Protein AF-A0A210Q1N0-F1 (afdb_monomer)

Foldseek 3Di:
DDDDDDDDDDDDPPPDPPDDPPPPPPDQAAFDLVVLVVVCVVVVNPDPVSSVVSCVVDGHGDDDPVPVCPVPVPPPDPPPDDDDDPPDPDDPVVCVVVVVVVVVVVVVVVVVVVVVVVVVVVVVPPPPDDDQDPVNVVVPDDDPDPPDDPDDDPCCVPPDDPPDDPDPDPVSVVVVVVVLVVCLVQADDPSRPHDGDDDDD

Structure (mmCIF, N/CA/C/O backbone):
data_AF-A0A210Q1N0-F1
#
_entry.id   AF-A0A210Q1N0-F1
#
loop_
_atom_site.group_PDB
_atom_site.id
_atom_site.type_symbol
_atom_site.label_atom_id
_atom_site.label_alt_id
_atom_site.label_comp_id
_atom_site.label_asym_id
_atom_site.label_entity_id
_atom_site.label_seq_id
_atom_site.pdbx_PDB_ins_code
_atom_site.Cartn_x
_atom_site.Cartn_y
_atom_site.Cartn_z
_atom_site.occupancy
_atom_site.B_iso_or_equiv
_atom_site.auth_seq_id
_atom_site.auth_comp_id
_atom_site.auth_asym_id
_atom_site.auth_atom_id
_atom_site.pdbx_PDB_model_num
ATOM 1 N N . MET A 1 1 ? 5.759 -43.696 -87.837 1.00 42.72 1 MET A N 1
ATOM 2 C CA . MET A 1 1 ? 6.324 -43.861 -86.481 1.00 42.72 1 MET A CA 1
ATOM 3 C C . MET A 1 1 ? 6.977 -42.551 -86.078 1.00 42.72 1 MET A C 1
ATOM 5 O O . MET A 1 1 ? 7.931 -42.201 -86.750 1.00 42.72 1 MET A O 1
ATOM 9 N N . THR A 1 2 ? 6.423 -41.870 -85.064 1.00 44.06 2 THR A N 1
ATOM 10 C CA . THR A 1 2 ? 7.019 -40.851 -84.153 1.00 44.06 2 THR A CA 1
ATOM 11 C C . THR A 1 2 ? 5.855 -40.126 -83.446 1.00 44.06 2 THR A C 1
ATOM 13 O O . THR A 1 2 ? 5.251 -39.206 -83.978 1.00 44.06 2 THR A O 1
ATOM 16 N N . THR A 1 3 ? 5.230 -40.780 -82.462 1.00 45.12 3 THR A N 1
ATOM 17 C CA . THR A 1 3 ? 5.387 -40.542 -81.005 1.00 45.12 3 THR A CA 1
ATOM 18 C C . THR A 1 3 ? 4.809 -39.211 -80.514 1.00 45.12 3 THR A C 1
ATOM 20 O O . THR A 1 3 ? 5.430 -38.157 -80.607 1.00 45.12 3 THR A O 1
ATOM 23 N N . ALA A 1 4 ? 3.606 -39.326 -79.948 1.00 47.72 4 ALA A N 1
ATOM 24 C CA . ALA A 1 4 ? 2.884 -38.337 -79.162 1.00 47.72 4 ALA A CA 1
ATOM 25 C C . ALA A 1 4 ? 3.513 -38.124 -77.775 1.00 47.72 4 ALA A C 1
ATOM 27 O O . ALA A 1 4 ? 4.018 -39.085 -77.205 1.00 47.72 4 ALA A O 1
ATOM 28 N N . LEU A 1 5 ? 3.383 -36.915 -77.212 1.00 47.72 5 LEU A N 1
ATOM 29 C CA . LEU A 1 5 ? 3.144 -36.664 -75.778 1.00 47.72 5 LEU A CA 1
ATOM 30 C C . LEU A 1 5 ? 2.926 -35.158 -75.541 1.00 47.72 5 LEU A C 1
ATOM 32 O O . LEU A 1 5 ? 3.863 -34.367 -75.516 1.00 47.72 5 LEU A O 1
ATOM 36 N N . HIS A 1 6 ? 1.660 -34.772 -75.371 1.00 46.41 6 HIS A N 1
ATOM 37 C CA . HIS A 1 6 ? 1.269 -33.474 -74.823 1.00 46.41 6 HIS A CA 1
ATOM 38 C C . HIS A 1 6 ? 1.457 -33.523 -73.297 1.00 46.41 6 HIS A C 1
ATOM 40 O O . HIS A 1 6 ? 0.800 -34.308 -72.612 1.00 46.41 6 HIS A O 1
ATOM 46 N N . GLY A 1 7 ? 2.390 -32.720 -72.781 1.00 44.69 7 GLY A N 1
ATOM 47 C CA . GLY A 1 7 ? 2.683 -32.585 -71.352 1.00 44.69 7 GLY A CA 1
ATOM 48 C C . GLY A 1 7 ? 1.586 -31.825 -70.599 1.00 44.69 7 GLY A C 1
ATOM 49 O O . GLY A 1 7 ? 1.003 -30.873 -71.110 1.00 44.69 7 GLY A O 1
ATOM 50 N N . TRP A 1 8 ? 1.294 -32.295 -69.389 1.00 46.72 8 TRP A N 1
ATOM 51 C CA . TRP A 1 8 ? 0.199 -31.882 -68.507 1.00 46.72 8 TRP A CA 1
ATOM 52 C C . TRP A 1 8 ? 0.257 -30.409 -68.046 1.00 46.72 8 TRP A C 1
ATOM 54 O O . TRP A 1 8 ? 1.346 -29.839 -67.953 1.00 46.72 8 TRP A O 1
ATOM 64 N N . PRO A 1 9 ? -0.885 -29.790 -67.675 1.00 53.25 9 PRO A N 1
ATOM 65 C CA . PRO A 1 9 ? -0.907 -28.442 -67.109 1.00 53.25 9 PRO A CA 1
ATOM 66 C C . PRO A 1 9 ? -0.312 -28.412 -65.685 1.00 53.25 9 PRO A C 1
ATOM 68 O O . PRO A 1 9 ? -0.404 -29.404 -64.956 1.00 53.25 9 PRO A O 1
ATOM 71 N N . PRO A 1 10 ? 0.269 -27.279 -65.241 1.00 50.25 10 PRO A N 1
ATOM 72 C CA . PRO A 1 10 ? 0.918 -27.188 -63.939 1.00 50.25 10 PRO A CA 1
ATOM 73 C C . PRO A 1 10 ? -0.111 -27.266 -62.804 1.00 50.25 10 PRO A C 1
ATOM 75 O O . PRO A 1 10 ? -0.900 -26.346 -62.576 1.00 50.25 10 PRO A O 1
ATOM 78 N N . MET A 1 11 ? -0.068 -28.370 -62.059 1.00 42.62 11 MET A N 1
ATOM 79 C CA . MET A 1 11 ? -0.772 -28.532 -60.791 1.00 42.62 11 MET A CA 1
ATOM 80 C C . MET A 1 11 ? -0.207 -27.539 -59.770 1.00 42.62 11 MET A C 1
ATOM 82 O O . MET A 1 11 ? 0.878 -27.726 -59.225 1.00 42.62 11 MET A O 1
ATOM 86 N N . ARG A 1 12 ? -0.951 -26.465 -59.498 1.00 50.84 12 ARG A N 1
ATOM 87 C CA . ARG A 1 12 ? -0.739 -25.648 -58.298 1.00 50.84 12 ARG A CA 1
ATOM 88 C C . ARG A 1 12 ? -1.120 -26.508 -57.085 1.00 50.84 12 ARG A C 1
ATOM 90 O O . ARG A 1 12 ? -2.252 -26.994 -57.061 1.00 50.84 12 ARG A O 1
ATOM 97 N N . PRO A 1 13 ? -0.266 -26.686 -56.064 1.00 48.38 13 PRO A N 1
ATOM 98 C CA . PRO A 1 13 ? -0.697 -27.333 -54.836 1.00 48.38 13 PRO A CA 1
ATOM 99 C C . PRO A 1 13 ? -1.584 -26.350 -54.067 1.00 48.38 13 PRO A C 1
ATOM 101 O O . PRO A 1 13 ? -1.110 -25.482 -53.336 1.00 48.38 13 PRO A O 1
ATOM 104 N N . ASN A 1 14 ? -2.896 -26.468 -54.267 1.00 46.72 14 ASN A N 1
ATOM 105 C CA . ASN A 1 14 ? -3.886 -25.880 -53.380 1.00 46.72 14 ASN A CA 1
ATOM 106 C C . ASN A 1 14 ? -3.798 -26.650 -52.056 1.00 46.72 14 ASN A C 1
ATOM 108 O O . ASN A 1 14 ? -4.356 -27.739 -51.928 1.00 46.72 14 ASN A O 1
ATOM 112 N N . MET A 1 15 ? -3.021 -26.138 -51.098 1.00 47.25 15 MET A N 1
ATOM 113 C CA . MET A 1 15 ? -2.967 -26.692 -49.747 1.00 47.25 15 MET A CA 1
ATOM 114 C C . MET A 1 15 ? -4.292 -26.395 -49.043 1.00 47.25 15 MET A C 1
ATOM 116 O O . MET A 1 15 ? -4.415 -25.451 -48.265 1.00 47.25 15 MET A O 1
ATOM 120 N N . ALA A 1 16 ? -5.307 -27.198 -49.351 1.00 45.03 16 ALA A N 1
ATOM 121 C CA . ALA A 1 16 ? -6.523 -27.266 -48.571 1.00 45.03 16 ALA A CA 1
ATOM 122 C C . ALA A 1 16 ? -6.152 -27.823 -47.191 1.00 45.03 16 ALA A C 1
ATOM 124 O O . ALA A 1 16 ? -5.777 -28.987 -47.046 1.00 45.03 16 ALA A O 1
ATOM 125 N N . THR A 1 17 ? -6.213 -26.962 -46.179 1.00 48.78 17 THR A N 1
ATOM 126 C CA . THR A 1 17 ? -6.081 -27.328 -44.771 1.00 48.78 17 THR A CA 1
ATOM 127 C C . THR A 1 17 ? -7.133 -28.386 -44.437 1.00 48.78 17 THR A C 1
ATOM 129 O O . THR A 1 17 ? -8.300 -28.068 -44.221 1.00 48.78 17 THR A O 1
ATOM 132 N N . THR A 1 18 ? -6.731 -29.656 -44.405 1.00 47.59 18 THR A N 1
ATOM 133 C CA . THR A 1 18 ? -7.586 -30.748 -43.939 1.00 47.59 18 THR A CA 1
ATOM 134 C C . THR A 1 18 ? -7.665 -30.676 -42.413 1.00 47.59 18 THR A C 1
ATOM 136 O O . THR A 1 18 ? -6.789 -31.132 -41.681 1.00 47.59 18 THR A O 1
ATOM 139 N N . THR A 1 19 ? -8.687 -30.000 -41.895 1.00 52.19 19 THR A N 1
ATOM 140 C CA . THR A 1 19 ? -9.058 -30.103 -40.482 1.00 52.19 19 THR A CA 1
ATOM 141 C C . THR A 1 19 ? -10.143 -31.164 -40.361 1.00 52.19 19 THR A C 1
ATOM 143 O O . THR A 1 19 ? -11.322 -30.882 -40.565 1.00 52.19 19 THR A O 1
ATOM 146 N N . LEU A 1 20 ? -9.750 -32.400 -40.050 1.00 52.62 20 LEU A N 1
ATOM 147 C CA . LEU A 1 20 ? -10.690 -33.453 -39.661 1.00 52.62 20 LEU A CA 1
ATOM 148 C C . LEU A 1 20 ? -11.485 -32.996 -38.420 1.00 52.62 20 LEU A C 1
ATOM 150 O O . LEU A 1 20 ? -10.865 -32.569 -37.438 1.00 52.62 20 LEU A O 1
ATOM 154 N N . PRO A 1 21 ? -12.828 -33.096 -38.407 1.00 47.59 21 PRO A N 1
ATOM 155 C CA . PRO A 1 21 ? -13.638 -32.697 -37.266 1.00 47.59 21 PRO A CA 1
ATOM 156 C C . PRO A 1 21 ? -13.615 -33.807 -36.210 1.00 47.59 21 PRO A C 1
ATOM 158 O O . PRO A 1 21 ? -14.579 -34.548 -36.029 1.00 47.59 21 PRO A O 1
ATOM 161 N N . PHE A 1 22 ? -12.512 -33.941 -35.473 1.00 50.00 22 PHE A N 1
ATOM 162 C CA . PHE A 1 22 ? -12.568 -34.660 -34.205 1.00 50.00 22 PHE A CA 1
ATOM 163 C C . PHE A 1 22 ? -13.358 -33.798 -33.218 1.00 50.00 22 PHE A C 1
ATOM 165 O O . PHE A 1 22 ? -12.811 -32.882 -32.603 1.00 50.00 22 PHE A O 1
ATOM 172 N N . SER A 1 23 ? -14.652 -34.098 -33.064 1.00 55.28 23 SER A N 1
ATOM 173 C CA . SER A 1 23 ? -15.444 -33.626 -31.928 1.00 55.28 23 SER A CA 1
ATOM 174 C C . SER A 1 23 ? -14.808 -34.188 -30.658 1.00 55.28 23 SER A C 1
ATOM 176 O O . SER A 1 23 ? -15.006 -35.342 -30.267 1.00 55.28 23 SER A O 1
ATOM 178 N N . ARG A 1 24 ? -13.922 -33.389 -30.060 1.00 58.78 24 ARG A N 1
ATOM 179 C CA . ARG A 1 24 ? -13.270 -33.705 -28.799 1.00 58.78 24 ARG A CA 1
ATOM 180 C C . ARG A 1 24 ? -14.365 -33.680 -27.743 1.00 58.78 24 ARG A C 1
ATOM 182 O O . ARG A 1 24 ? -14.786 -32.604 -27.341 1.00 58.78 24 ARG A O 1
ATOM 189 N N . LYS A 1 25 ? -14.818 -34.858 -27.300 1.00 59.44 25 LYS A N 1
ATOM 190 C CA . LYS A 1 25 ? -15.673 -34.980 -26.111 1.00 59.44 25 LYS A CA 1
ATOM 191 C C . LYS A 1 25 ? -14.999 -34.191 -24.991 1.00 59.44 25 LYS A C 1
ATOM 193 O O . LYS A 1 25 ? -13.906 -34.563 -24.555 1.00 59.44 25 LYS A O 1
ATOM 198 N N . GLU A 1 26 ? -15.601 -33.074 -24.595 1.00 60.91 26 GLU A N 1
ATOM 199 C CA . GLU A 1 26 ? -15.079 -32.247 -23.517 1.00 60.91 26 GLU A CA 1
ATOM 200 C C . GLU A 1 26 ? -15.016 -33.111 -22.261 1.00 60.91 26 GLU A C 1
ATOM 202 O O . GLU A 1 26 ? -16.028 -33.591 -21.744 1.00 60.91 26 GLU A O 1
ATOM 207 N N . LYS A 1 27 ? -13.792 -33.385 -21.803 1.00 65.38 27 LYS A N 1
ATOM 208 C CA . LYS A 1 27 ? -13.588 -34.068 -20.534 1.00 65.38 27 LYS A CA 1
ATOM 209 C C . LYS A 1 27 ? -14.067 -33.109 -19.455 1.00 65.38 27 LYS A C 1
ATOM 211 O O . LYS A 1 27 ? -13.429 -32.088 -19.212 1.00 65.38 27 LYS A O 1
ATOM 216 N N . LYS A 1 28 ? -15.200 -33.437 -18.836 1.00 69.69 28 LYS A N 1
ATOM 217 C CA . LYS A 1 28 ? -15.713 -32.749 -17.651 1.00 69.69 28 LYS A CA 1
ATOM 218 C C . LYS A 1 28 ? -14.591 -32.687 -16.614 1.00 69.69 28 LYS A C 1
ATOM 220 O O . LYS A 1 28 ? -14.152 -33.725 -16.131 1.00 69.69 28 LYS A O 1
ATOM 225 N N . THR A 1 29 ? -14.107 -31.485 -16.328 1.00 80.75 29 THR A N 1
ATOM 226 C CA . THR A 1 29 ? -12.996 -31.273 -15.400 1.00 80.75 29 THR A CA 1
ATOM 227 C C . THR A 1 29 ? -13.411 -31.607 -13.973 1.00 80.75 29 THR A C 1
ATOM 229 O O . THR A 1 29 ? -14.590 -31.484 -13.621 1.00 80.75 29 THR A O 1
ATOM 232 N N . ASP A 1 30 ? -12.454 -32.049 -13.156 1.00 86.88 30 ASP A N 1
ATOM 233 C CA . ASP A 1 30 ? -12.708 -32.388 -11.756 1.00 86.88 30 ASP A CA 1
ATOM 234 C C . ASP A 1 30 ? -13.257 -31.183 -10.983 1.00 86.88 30 ASP A C 1
ATOM 236 O O . ASP A 1 30 ? -12.912 -30.029 -11.261 1.00 86.88 30 ASP A O 1
ATOM 240 N N . ARG A 1 31 ? -14.115 -31.447 -9.991 1.00 89.31 31 ARG A N 1
ATOM 241 C CA . ARG A 1 31 ? -14.666 -30.391 -9.130 1.00 89.31 31 ARG A CA 1
ATOM 242 C C . ARG A 1 31 ? -13.573 -29.770 -8.266 1.00 89.31 31 ARG A C 1
ATOM 244 O O . ARG A 1 31 ? -12.690 -30.461 -7.755 1.00 89.31 31 ARG A O 1
ATOM 251 N N . ASP A 1 32 ? -13.660 -28.463 -8.063 1.00 92.19 32 ASP A N 1
ATOM 252 C CA . ASP A 1 32 ? -12.745 -27.723 -7.207 1.00 92.19 32 ASP A CA 1
ATOM 253 C C . ASP A 1 32 ? -13.280 -27.638 -5.774 1.00 92.19 32 ASP A C 1
ATOM 255 O O . ASP A 1 32 ? -13.990 -26.709 -5.383 1.00 92.19 32 ASP A O 1
ATOM 259 N N . PHE A 1 33 ? -12.919 -28.635 -4.966 1.00 91.94 33 PHE A N 1
ATOM 260 C CA . PHE A 1 33 ? -13.330 -28.686 -3.566 1.00 91.94 33 PHE A CA 1
ATOM 261 C C . PHE A 1 33 ? -12.736 -27.562 -2.711 1.00 91.94 33 PHE A C 1
ATOM 263 O O . PHE A 1 33 ? -13.340 -27.211 -1.702 1.00 91.94 33 PHE A O 1
ATOM 270 N N . MET A 1 34 ? -11.595 -26.970 -3.081 1.00 92.38 34 MET A N 1
ATOM 271 C CA . MET A 1 34 ? -11.006 -25.881 -2.294 1.00 92.38 34 MET A CA 1
ATOM 272 C C . MET A 1 34 ? -11.838 -24.611 -2.430 1.00 92.38 34 MET A C 1
ATOM 274 O O . MET A 1 34 ? -12.172 -23.978 -1.428 1.00 92.38 34 MET A O 1
ATOM 278 N N . VAL A 1 35 ? -12.220 -24.273 -3.664 1.00 94.38 35 VAL A N 1
ATOM 279 C CA . VAL A 1 35 ? -13.083 -23.118 -3.935 1.00 94.38 35 VAL A CA 1
ATOM 280 C C . VAL A 1 35 ? -14.480 -23.339 -3.360 1.00 94.38 35 VAL A C 1
ATOM 282 O O . VAL A 1 35 ? -15.009 -22.440 -2.709 1.00 94.38 35 VAL A O 1
ATOM 285 N N . LEU A 1 36 ? -15.045 -24.541 -3.517 1.00 94.00 36 LEU A N 1
ATOM 286 C CA . LEU A 1 36 ? -16.348 -24.877 -2.934 1.00 94.00 36 LEU A CA 1
ATOM 287 C C . LEU A 1 36 ? -16.351 -24.758 -1.408 1.00 94.00 36 LEU A C 1
ATOM 289 O O . LEU A 1 36 ? -17.256 -24.145 -0.855 1.00 94.00 36 LEU A O 1
ATOM 293 N N . ASN A 1 37 ? -15.334 -25.290 -0.726 1.00 93.62 37 ASN A N 1
ATOM 294 C CA . ASN A 1 37 ? -15.249 -25.205 0.734 1.00 93.62 37 ASN A CA 1
ATOM 295 C C . ASN A 1 37 ? -15.052 -23.766 1.203 1.00 93.62 37 ASN A C 1
ATOM 297 O O . ASN A 1 37 ? -15.657 -23.350 2.186 1.00 93.62 37 ASN A O 1
ATOM 301 N N . LYS A 1 38 ? -14.240 -22.983 0.485 1.00 94.94 38 LYS A N 1
ATOM 302 C CA . LYS A 1 38 ? -14.072 -21.557 0.774 1.00 94.94 38 LYS A CA 1
ATOM 303 C C . LYS A 1 38 ? -15.406 -20.814 0.671 1.00 94.94 38 LYS A C 1
ATOM 305 O O . LYS A 1 38 ? -15.732 -20.048 1.571 1.00 94.94 38 LYS A O 1
ATOM 310 N N . ALA A 1 39 ? -16.174 -21.055 -0.390 1.00 94.56 39 ALA A N 1
ATOM 311 C CA . ALA A 1 39 ? -17.476 -20.425 -0.594 1.00 94.56 39 ALA A CA 1
ATOM 312 C C . ALA A 1 39 ? -18.507 -20.865 0.459 1.00 94.56 39 ALA A C 1
ATOM 314 O O . ALA A 1 39 ? -19.254 -20.032 0.962 1.00 94.56 39 ALA A O 1
ATOM 315 N N . ALA A 1 40 ? -18.501 -22.142 0.851 1.00 95.81 40 ALA A N 1
ATOM 316 C CA . ALA A 1 40 ? -19.359 -22.652 1.918 1.00 95.81 40 ALA A CA 1
ATOM 317 C C . ALA A 1 40 ? -19.070 -21.957 3.258 1.00 95.81 40 ALA A C 1
ATOM 319 O O . ALA A 1 40 ? -19.989 -21.471 3.912 1.00 95.81 40 ALA A O 1
ATOM 320 N N . VAL A 1 41 ? -17.790 -21.824 3.623 1.00 94.88 41 VAL A N 1
ATOM 321 C CA . VAL A 1 41 ? -17.372 -21.114 4.843 1.00 94.88 41 VAL A CA 1
ATOM 322 C C . VAL A 1 41 ? -17.734 -19.628 4.770 1.00 94.88 41 VAL A C 1
ATOM 324 O O . VAL A 1 41 ? -18.206 -19.069 5.755 1.00 94.88 41 VAL A O 1
ATOM 327 N N . GLN A 1 42 ? -17.585 -18.989 3.604 1.00 94.50 42 GLN A N 1
ATOM 328 C CA . GLN A 1 42 ? -18.025 -17.602 3.392 1.00 94.50 42 GLN A CA 1
ATOM 329 C C . GLN A 1 42 ? -19.545 -17.432 3.532 1.00 94.50 42 GLN A C 1
ATOM 331 O O . GLN A 1 42 ? -19.993 -16.390 3.999 1.00 94.50 42 GLN A O 1
ATOM 336 N N . ALA A 1 43 ? -20.326 -18.451 3.171 1.00 93.38 43 ALA A N 1
ATOM 337 C CA . ALA A 1 43 ? -21.774 -18.492 3.362 1.00 93.38 43 ALA A CA 1
ATOM 338 C C . ALA A 1 43 ? -22.196 -18.869 4.799 1.00 93.38 43 ALA A C 1
ATOM 340 O O . ALA A 1 43 ? -23.388 -18.983 5.071 1.00 93.38 43 ALA A O 1
ATOM 341 N N . GLY A 1 44 ? -21.243 -19.076 5.715 1.00 94.38 44 GLY A N 1
ATOM 342 C CA . GLY A 1 44 ? -21.510 -19.448 7.107 1.00 94.38 44 GLY A CA 1
ATOM 343 C C . GLY A 1 44 ? -21.790 -20.938 7.331 1.00 94.38 44 GLY A C 1
ATOM 344 O O . GLY A 1 44 ? -22.190 -21.317 8.427 1.00 94.38 44 GLY A O 1
ATOM 345 N N . LEU A 1 45 ? -21.565 -21.795 6.328 1.00 94.88 45 LEU A N 1
ATOM 346 C CA . LEU A 1 45 ? -21.763 -23.244 6.417 1.00 94.88 45 LEU A CA 1
ATOM 347 C C . LEU A 1 45 ? -20.483 -23.919 6.922 1.00 94.88 45 LEU A C 1
ATOM 349 O O . LEU A 1 45 ? -19.543 -24.179 6.162 1.00 94.88 45 LEU A O 1
ATOM 353 N N . VAL A 1 46 ? -20.440 -24.199 8.223 1.00 92.56 46 VAL A N 1
ATOM 354 C CA . VAL A 1 46 ? -19.248 -24.736 8.906 1.00 92.56 46 VAL A CA 1
ATOM 355 C C . VAL A 1 46 ? -19.402 -26.228 9.223 1.00 92.56 46 VAL A C 1
ATOM 357 O O . VAL A 1 46 ? -18.408 -26.930 9.408 1.00 92.56 46 VAL A O 1
ATOM 360 N N . THR A 1 47 ? -20.625 -26.764 9.200 1.00 96.31 47 THR A N 1
ATOM 361 C CA . THR A 1 47 ? -20.880 -28.180 9.494 1.00 96.31 47 THR A CA 1
ATOM 362 C C . THR A 1 47 ? -20.606 -29.063 8.272 1.00 96.31 47 THR A C 1
ATOM 364 O O . THR A 1 47 ? -20.857 -28.682 7.125 1.00 96.31 47 THR A O 1
ATOM 367 N N . SER A 1 48 ? -20.146 -30.299 8.488 1.00 90.69 48 SER A N 1
ATOM 368 C CA . SER A 1 48 ? -19.876 -31.263 7.405 1.00 90.69 48 SER A CA 1
ATOM 369 C C . SER A 1 48 ? -21.114 -31.593 6.559 1.00 90.69 48 SER A C 1
ATOM 371 O O . SER A 1 48 ? -21.017 -31.686 5.337 1.00 90.69 48 SER A O 1
ATOM 373 N N . SER A 1 49 ? -22.288 -31.728 7.189 1.00 95.12 49 SER A N 1
ATOM 374 C CA . SER A 1 49 ? -23.564 -31.991 6.498 1.00 95.12 49 SER A CA 1
ATOM 375 C C . SER A 1 49 ? -23.978 -30.829 5.588 1.00 95.12 49 SER A C 1
ATOM 377 O O . SER A 1 49 ? -24.416 -31.031 4.455 1.00 95.12 49 SER A O 1
ATOM 379 N N . GLU A 1 50 ? -23.768 -29.597 6.048 1.00 94.88 50 GLU A N 1
ATOM 380 C CA . GLU A 1 50 ? -24.043 -28.378 5.285 1.00 94.88 50 GLU A CA 1
ATOM 381 C C . GLU A 1 50 ? -23.093 -28.243 4.096 1.00 94.88 50 GLU A C 1
ATOM 383 O O . GLU A 1 50 ? -23.538 -28.008 2.976 1.00 94.88 50 GLU A O 1
ATOM 388 N N . ASN A 1 51 ? -21.797 -28.488 4.312 1.00 94.00 51 ASN A N 1
ATOM 389 C CA . ASN A 1 51 ? -20.799 -28.514 3.245 1.00 94.00 51 ASN A CA 1
ATOM 390 C C . ASN A 1 51 ? -21.114 -29.578 2.185 1.00 94.00 51 ASN A C 1
ATOM 392 O O . ASN A 1 51 ? -20.935 -29.333 0.992 1.00 94.00 51 ASN A O 1
ATOM 396 N N . TYR A 1 52 ? -21.606 -30.751 2.592 1.00 94.06 52 TYR A N 1
ATOM 397 C CA . TYR A 1 52 ? -22.027 -31.794 1.656 1.00 94.06 52 TYR A CA 1
ATOM 398 C C . TYR A 1 52 ? -23.187 -31.325 0.769 1.00 94.06 52 TYR A C 1
ATOM 400 O O . TYR A 1 52 ? -23.106 -31.433 -0.456 1.00 94.06 52 TYR A O 1
ATOM 408 N N . LYS A 1 53 ? -24.230 -30.734 1.369 1.00 95.62 53 LYS A N 1
ATOM 409 C CA . LYS A 1 53 ? -25.360 -30.149 0.626 1.00 95.62 53 LYS A CA 1
ATOM 410 C C . LYS A 1 53 ? -24.895 -29.023 -0.297 1.00 95.62 53 LYS A C 1
ATOM 412 O O . LYS A 1 53 ? -25.267 -29.000 -1.465 1.00 95.62 53 LYS A O 1
ATOM 417 N N . PHE A 1 54 ? -24.012 -28.153 0.190 1.00 94.81 54 PHE A N 1
ATOM 418 C CA . PHE A 1 54 ? -23.467 -27.038 -0.579 1.00 94.81 54 PHE A CA 1
ATOM 419 C C . PHE A 1 54 ? -22.700 -27.506 -1.825 1.00 94.81 54 PHE A C 1
ATOM 421 O O . PHE A 1 54 ? -22.879 -26.941 -2.901 1.00 94.81 54 PHE A O 1
ATOM 428 N N . ARG A 1 55 ? -21.905 -28.579 -1.716 1.00 93.75 55 ARG A N 1
ATOM 429 C CA . ARG A 1 55 ? -21.194 -29.207 -2.849 1.00 93.75 55 ARG A CA 1
ATOM 430 C C . ARG A 1 55 ? -22.115 -29.953 -3.823 1.00 93.75 55 ARG A C 1
ATOM 432 O O . ARG A 1 55 ? -21.697 -30.241 -4.945 1.00 93.75 55 ARG A O 1
ATOM 439 N N . ALA A 1 56 ? -23.318 -30.332 -3.393 1.00 92.00 56 ALA A N 1
ATOM 440 C CA . ALA A 1 56 ? -24.315 -30.964 -4.254 1.00 92.00 56 ALA A CA 1
ATOM 441 C C . ALA A 1 56 ? -25.073 -29.930 -5.098 1.00 92.00 56 ALA A C 1
ATOM 443 O O . ALA A 1 56 ? -25.399 -30.216 -6.247 1.00 92.00 56 ALA A O 1
ATOM 444 N N . THR A 1 57 ? -25.316 -28.733 -4.552 1.00 93.94 57 THR A N 1
ATOM 445 C CA . THR A 1 57 ? -26.046 -27.658 -5.242 1.00 93.94 57 THR A CA 1
ATOM 446 C C . THR A 1 57 ? -25.146 -26.733 -6.065 1.00 93.94 57 THR A C 1
ATOM 448 O O . THR A 1 57 ? -25.618 -26.149 -7.035 1.00 93.94 57 THR A O 1
ATOM 451 N N . HIS A 1 58 ? -23.862 -26.596 -5.712 1.00 91.50 58 HIS A N 1
ATOM 452 C CA . HIS A 1 58 ? -22.907 -25.733 -6.417 1.00 91.50 58 HIS A CA 1
ATOM 453 C C . HIS A 1 58 ? -21.870 -26.572 -7.182 1.00 91.50 58 HIS A C 1
ATOM 455 O O . HIS A 1 58 ? -21.108 -27.325 -6.573 1.00 91.50 58 HIS A O 1
ATOM 461 N N . ASP A 1 59 ? -21.807 -26.426 -8.513 1.00 89.75 59 ASP A N 1
ATOM 462 C CA . ASP A 1 59 ? -20.767 -27.044 -9.352 1.00 89.75 59 ASP A CA 1
ATOM 463 C C . ASP A 1 59 ? -19.690 -26.006 -9.695 1.00 89.75 59 ASP A C 1
ATOM 465 O O . ASP A 1 59 ? -19.894 -25.120 -10.524 1.00 89.75 59 ASP A O 1
ATOM 469 N N . VAL A 1 60 ? -18.530 -26.110 -9.046 1.00 89.56 60 VAL A N 1
ATOM 470 C CA . VAL A 1 60 ? -17.323 -25.354 -9.404 1.00 89.56 60 VAL A CA 1
ATOM 471 C C . VAL A 1 60 ? -16.278 -26.358 -9.849 1.00 89.56 60 VAL A C 1
ATOM 473 O O . VAL A 1 60 ? -15.983 -27.313 -9.128 1.00 89.56 60 VAL A O 1
ATOM 476 N N . ARG A 1 61 ? -15.704 -26.147 -11.033 1.00 88.75 61 ARG A N 1
ATOM 477 C CA . ARG A 1 61 ? -14.733 -27.066 -11.628 1.00 88.75 61 ARG A CA 1
ATOM 478 C C . ARG A 1 61 ? -13.357 -26.440 -11.744 1.00 88.75 61 ARG A C 1
ATOM 480 O O . ARG A 1 61 ? -13.227 -25.232 -11.939 1.00 88.75 61 ARG A O 1
ATOM 487 N N . ARG A 1 62 ? -12.326 -27.279 -11.661 1.00 86.56 62 ARG A N 1
ATOM 488 C CA . ARG A 1 62 ? -10.945 -26.858 -11.889 1.00 86.56 62 ARG A CA 1
ATOM 489 C C . ARG A 1 62 ? -10.788 -26.427 -13.340 1.00 86.56 62 ARG A C 1
ATOM 491 O O . ARG A 1 62 ? -11.191 -27.143 -14.261 1.00 86.56 62 ARG A O 1
ATOM 498 N N . LYS A 1 63 ? -10.168 -25.268 -13.540 1.00 78.81 63 LYS A N 1
ATOM 499 C CA . LYS A 1 63 ? -9.698 -24.849 -14.861 1.00 78.81 63 LYS A CA 1
ATOM 500 C C . LYS A 1 63 ? -8.629 -25.835 -15.318 1.00 78.81 63 LYS A C 1
ATOM 502 O O . LYS A 1 63 ? -7.732 -26.167 -14.540 1.00 78.81 63 LYS A O 1
ATOM 507 N N . THR A 1 64 ? -8.703 -26.313 -16.558 1.00 71.50 64 THR A N 1
ATOM 508 C CA . THR A 1 64 ? -7.575 -27.082 -17.091 1.00 71.50 64 THR A CA 1
ATOM 509 C C . THR A 1 64 ? -6.406 -26.144 -17.352 1.00 71.50 64 THR A C 1
ATOM 511 O O . THR A 1 64 ? -6.602 -24.981 -17.702 1.00 71.50 64 THR A O 1
ATOM 514 N N . ALA A 1 65 ? -5.173 -26.644 -17.241 1.00 62.44 65 ALA A N 1
ATOM 515 C CA . ALA A 1 65 ? -3.963 -25.873 -17.544 1.00 62.44 65 ALA A CA 1
ATOM 516 C C . ALA A 1 65 ? -3.939 -25.285 -18.981 1.00 62.44 65 ALA A C 1
ATOM 518 O O . ALA A 1 65 ? -3.082 -24.463 -19.299 1.00 62.44 65 ALA A O 1
ATOM 519 N N . GLY A 1 66 ? -4.874 -25.686 -19.854 1.00 59.19 66 GLY A N 1
ATOM 520 C CA . GLY A 1 66 ? -5.069 -25.120 -21.188 1.00 59.19 66 GLY A CA 1
ATOM 521 C C . GLY A 1 66 ? -5.975 -23.883 -21.257 1.00 59.19 66 GLY A C 1
ATOM 522 O O . GLY A 1 66 ? -5.823 -23.112 -22.203 1.00 59.19 66 GLY A O 1
ATOM 523 N N . ASP A 1 67 ? -6.865 -23.659 -20.284 1.00 57.06 67 ASP A N 1
ATOM 524 C CA . ASP A 1 67 ? -7.878 -22.586 -20.340 1.00 57.06 67 ASP A CA 1
ATOM 525 C C . ASP A 1 67 ? -7.343 -21.213 -19.921 1.00 57.06 67 ASP A C 1
ATOM 527 O O . ASP A 1 67 ? -7.822 -20.184 -20.388 1.00 57.06 67 ASP A O 1
ATOM 531 N N . GLU A 1 68 ? -6.308 -21.170 -19.081 1.00 56.91 68 GLU A N 1
ATOM 532 C CA . GLU A 1 68 ? -5.614 -19.915 -18.746 1.00 56.91 68 GLU A CA 1
ATOM 533 C C . GLU A 1 68 ? -4.805 -19.380 -19.947 1.00 56.91 68 GLU A C 1
ATOM 535 O O . GLU A 1 68 ? -4.556 -18.181 -20.057 1.00 56.91 68 GLU A O 1
ATOM 540 N N . ASN A 1 69 ? -4.427 -20.252 -20.891 1.00 54.28 69 ASN A N 1
ATOM 541 C CA . ASN A 1 69 ? -3.471 -19.932 -21.955 1.00 54.28 69 ASN A CA 1
ATOM 542 C C . ASN A 1 69 ? -4.105 -19.786 -23.354 1.00 54.28 69 ASN A C 1
ATOM 544 O O . ASN A 1 69 ? -3.431 -19.426 -24.324 1.00 54.28 69 ASN A O 1
ATOM 548 N N . THR A 1 70 ? -5.413 -20.017 -23.499 1.00 55.59 70 THR A N 1
ATOM 549 C CA . THR A 1 70 ? -6.116 -19.838 -24.784 1.00 55.59 70 THR A CA 1
ATOM 550 C C . THR A 1 70 ? -6.196 -18.379 -25.223 1.00 55.59 70 THR A C 1
ATOM 552 O O . THR A 1 70 ? -6.244 -18.121 -26.423 1.00 55.59 70 THR A O 1
ATOM 555 N N . ARG A 1 71 ? -6.098 -17.411 -24.301 1.00 55.72 71 ARG A N 1
ATOM 556 C CA . ARG A 1 71 ? -6.016 -15.983 -24.663 1.00 55.72 71 ARG A CA 1
ATOM 557 C C . ARG A 1 71 ? -4.662 -15.573 -25.260 1.00 55.72 71 ARG A C 1
ATOM 559 O O . ARG A 1 71 ? -4.594 -14.542 -25.919 1.00 55.72 71 ARG A O 1
ATOM 566 N N . SER A 1 72 ? -3.602 -16.369 -25.069 1.00 55.75 72 SER A N 1
ATOM 567 C CA . SER A 1 72 ? -2.254 -16.072 -25.590 1.00 55.75 72 SER A CA 1
ATOM 568 C C . SER A 1 72 ? -1.931 -16.805 -26.900 1.00 55.75 72 SER A C 1
ATOM 570 O O . SER A 1 72 ? -1.130 -16.335 -27.707 1.00 55.75 72 SER A O 1
ATOM 572 N N . ARG A 1 73 ? -2.598 -17.936 -27.173 1.00 54.88 73 ARG A N 1
ATOM 573 C CA . ARG A 1 73 ? -2.342 -18.770 -28.364 1.00 54.88 73 ARG A CA 1
ATOM 574 C C . ARG A 1 73 ? -2.819 -18.191 -29.700 1.00 54.88 73 ARG A C 1
ATOM 576 O O . ARG A 1 73 ? -2.550 -18.795 -30.734 1.00 54.88 73 ARG A O 1
ATOM 583 N N . THR A 1 74 ? -3.495 -17.044 -29.720 1.00 56.59 74 THR A N 1
ATOM 584 C CA . THR A 1 74 ? -3.980 -16.437 -30.973 1.00 56.59 74 THR A CA 1
ATOM 585 C C . THR A 1 74 ? -2.911 -15.660 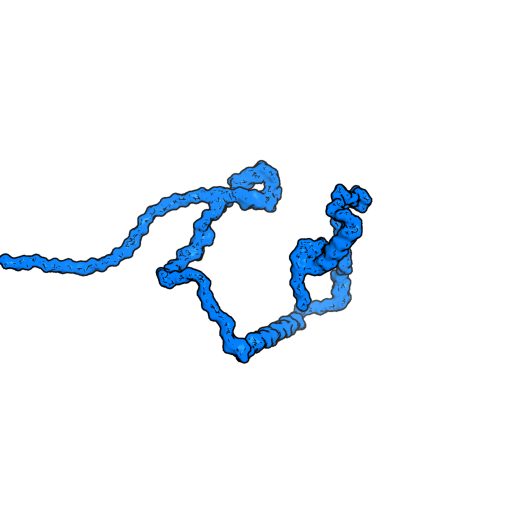-31.737 1.00 56.59 74 THR A C 1
ATOM 587 O O . THR A 1 74 ? -3.112 -15.348 -32.909 1.00 56.59 74 THR A O 1
ATOM 590 N N . ARG A 1 75 ? -1.745 -15.382 -31.141 1.00 63.62 75 ARG A N 1
ATOM 591 C CA . ARG A 1 75 ? -0.622 -14.819 -31.896 1.00 63.62 75 ARG A CA 1
ATOM 592 C C . ARG A 1 75 ? 0.182 -15.952 -32.513 1.00 63.62 75 ARG A C 1
ATOM 594 O O . ARG A 1 75 ? 1.030 -16.555 -31.864 1.00 63.62 75 ARG A O 1
ATOM 601 N N . ARG A 1 76 ? -0.102 -16.242 -33.786 1.00 71.31 76 ARG A N 1
ATOM 602 C CA . ARG A 1 76 ? 0.760 -17.060 -34.644 1.00 71.31 76 ARG A CA 1
ATOM 603 C C . ARG A 1 76 ? 2.130 -16.379 -34.695 1.00 71.31 76 ARG A C 1
ATOM 605 O O . ARG A 1 76 ? 2.308 -15.383 -35.388 1.00 71.31 76 AR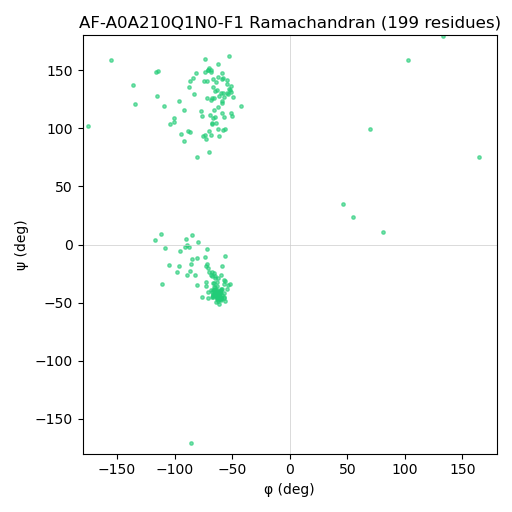G A O 1
ATOM 612 N N . ILE A 1 77 ? 3.054 -16.870 -33.880 1.00 74.31 77 ILE A N 1
ATOM 613 C CA . ILE A 1 77 ? 4.425 -16.375 -33.804 1.00 74.31 77 ILE A CA 1
ATOM 614 C C . ILE A 1 77 ? 5.082 -16.575 -35.181 1.00 74.31 77 ILE A C 1
ATOM 616 O O . ILE A 1 77 ? 5.018 -17.691 -35.708 1.00 74.31 77 ILE A O 1
ATOM 620 N N . PRO A 1 78 ? 5.680 -15.535 -35.791 1.00 84.25 78 PRO A N 1
ATOM 621 C CA . PRO A 1 78 ? 6.416 -15.689 -37.038 1.00 84.25 78 PRO A CA 1
ATOM 622 C C . PRO A 1 78 ? 7.567 -16.698 -36.881 1.00 84.25 78 PRO A C 1
ATOM 624 O O . PRO A 1 78 ? 8.244 -16.669 -35.853 1.00 84.25 78 PRO A O 1
ATOM 627 N N . PRO A 1 79 ? 7.857 -17.540 -37.892 1.00 81.75 79 PRO A N 1
ATOM 628 C CA . PRO A 1 79 ? 8.981 -18.485 -37.846 1.00 81.75 79 PRO A CA 1
ATOM 629 C C . PRO A 1 79 ? 10.355 -17.824 -37.653 1.00 81.75 79 PRO A C 1
ATOM 631 O O . PRO A 1 79 ? 11.309 -18.489 -37.273 1.00 81.75 79 PRO A O 1
ATOM 634 N N . THR A 1 80 ? 10.458 -16.520 -37.921 1.00 87.50 80 THR A N 1
ATOM 635 C CA . THR A 1 80 ? 11.670 -15.704 -37.765 1.00 87.50 80 THR A CA 1
ATOM 636 C C . THR A 1 80 ? 11.810 -15.069 -36.380 1.00 87.50 80 THR A C 1
ATOM 638 O O . THR A 1 80 ? 12.765 -14.333 -36.139 1.00 87.50 80 THR A O 1
ATOM 641 N N . MET A 1 81 ? 10.862 -15.296 -35.465 1.00 84.19 81 MET A N 1
ATOM 642 C CA . MET A 1 81 ? 10.919 -14.703 -34.132 1.00 84.19 81 MET A CA 1
ATOM 643 C C . MET A 1 81 ? 12.016 -15.369 -33.295 1.00 84.19 81 MET A C 1
ATOM 645 O O . MET A 1 81 ? 12.017 -16.584 -33.108 1.00 84.19 81 MET A O 1
ATOM 649 N N . VAL A 1 82 ? 12.925 -14.560 -32.752 1.00 84.81 82 VAL A N 1
ATOM 650 C CA . VAL A 1 82 ? 13.960 -15.014 -31.817 1.00 84.81 82 VAL A CA 1
ATOM 651 C C . VAL A 1 82 ? 13.407 -14.966 -30.393 1.00 84.81 82 VAL A C 1
ATOM 653 O O . VAL A 1 82 ? 12.757 -13.997 -29.998 1.00 84.81 82 VAL A O 1
ATOM 656 N N . PHE A 1 83 ? 13.654 -16.021 -29.618 1.00 82.12 83 PHE A N 1
ATOM 657 C CA . PHE A 1 83 ? 13.306 -16.075 -28.200 1.00 82.12 83 PHE A CA 1
ATOM 658 C C . PHE A 1 83 ? 14.402 -15.419 -27.357 1.00 82.12 83 PHE A C 1
ATOM 660 O O . PHE A 1 83 ? 15.587 -15.566 -27.646 1.00 82.12 83 PHE A O 1
ATOM 667 N N . GLY A 1 84 ? 14.009 -14.721 -26.295 1.00 86.44 84 GLY A N 1
ATOM 668 C CA . GLY A 1 84 ? 14.933 -14.041 -25.390 1.00 86.44 84 GLY A CA 1
ATOM 669 C C . GLY A 1 84 ? 14.502 -12.610 -25.088 1.00 86.44 84 GLY A C 1
ATOM 670 O O . GLY A 1 84 ? 13.475 -12.131 -25.567 1.00 86.44 84 GLY A O 1
ATOM 671 N N . ILE A 1 85 ? 15.290 -11.931 -24.257 1.00 79.88 85 ILE A N 1
ATOM 672 C CA . ILE A 1 85 ? 15.089 -10.522 -23.920 1.00 79.88 85 ILE A CA 1
ATOM 673 C C . ILE A 1 85 ? 15.921 -9.707 -24.909 1.00 79.88 85 ILE A C 1
ATOM 675 O O . ILE A 1 85 ? 17.145 -9.812 -24.913 1.00 79.88 85 ILE A O 1
ATOM 679 N N . SER A 1 86 ? 15.268 -8.907 -25.758 1.00 81.25 86 SER A N 1
ATOM 680 C CA . SER A 1 86 ? 15.974 -7.948 -26.615 1.00 81.25 86 SER A CA 1
ATOM 681 C C . SER A 1 86 ? 16.848 -7.050 -25.747 1.00 81.25 86 SER A C 1
ATOM 683 O O . SER A 1 86 ? 16.391 -6.560 -24.712 1.00 81.25 86 SER A O 1
ATOM 685 N N . THR A 1 87 ? 18.073 -6.770 -26.187 1.00 79.88 87 THR A N 1
ATOM 686 C CA . THR A 1 87 ? 18.898 -5.729 -25.573 1.00 79.88 87 THR A CA 1
ATOM 687 C C . THR A 1 87 ? 18.173 -4.403 -25.753 1.00 79.88 87 THR A C 1
ATOM 689 O O . THR A 1 87 ? 18.163 -3.821 -26.839 1.00 79.88 87 THR A O 1
ATOM 692 N N . ARG A 1 88 ? 17.474 -3.957 -24.709 1.00 75.94 88 ARG A N 1
ATOM 693 C CA . ARG A 1 88 ? 16.881 -2.625 -24.682 1.00 75.94 88 ARG A CA 1
ATOM 694 C C . ARG A 1 88 ? 18.038 -1.639 -24.846 1.00 75.94 88 ARG A C 1
ATOM 696 O O . ARG A 1 88 ? 19.022 -1.796 -24.119 1.00 75.94 88 ARG A O 1
ATOM 703 N N . PRO A 1 89 ? 17.964 -0.655 -25.759 1.00 74.50 89 PRO A N 1
ATOM 704 C CA . PRO A 1 89 ? 18.978 0.385 -25.776 1.00 74.50 89 PRO A CA 1
ATOM 705 C C . PRO A 1 89 ? 19.030 0.991 -24.370 1.00 74.50 89 PRO A C 1
ATOM 707 O O . PRO A 1 89 ? 17.986 1.274 -23.766 1.00 74.50 89 PRO A O 1
ATOM 710 N N . SER A 1 90 ? 20.237 1.103 -23.815 1.00 75.19 90 SER A N 1
ATOM 711 C CA . SER A 1 90 ? 20.465 1.820 -22.563 1.00 75.19 90 SER A CA 1
ATOM 712 C C . SER A 1 90 ? 19.878 3.229 -22.664 1.00 75.19 90 SER A C 1
ATOM 714 O O . SER A 1 90 ? 19.623 3.720 -23.766 1.00 75.19 90 SER A O 1
ATOM 716 N N . THR A 1 91 ? 19.659 3.894 -21.525 1.00 76.62 91 THR A N 1
ATOM 717 C CA . THR A 1 91 ? 19.305 5.322 -21.504 1.00 76.62 91 THR A CA 1
ATOM 718 C C . THR A 1 91 ? 20.172 6.069 -22.522 1.00 76.62 91 THR A C 1
ATOM 720 O O . THR A 1 91 ? 21.400 5.982 -22.405 1.00 76.62 91 THR A O 1
ATOM 723 N N . PRO A 1 92 ? 19.584 6.713 -23.550 1.00 86.19 92 PRO A N 1
ATOM 724 C CA . PRO A 1 92 ? 20.372 7.326 -24.609 1.00 86.19 92 PRO A CA 1
ATOM 725 C C . PRO A 1 92 ? 21.288 8.366 -23.969 1.00 86.19 92 PRO A C 1
ATOM 727 O O . PRO A 1 92 ? 20.814 9.266 -23.279 1.00 86.19 92 PRO A O 1
ATOM 730 N N . ILE A 1 93 ? 22.602 8.209 -24.153 1.00 84.62 93 ILE A N 1
ATOM 731 C CA . ILE A 1 93 ? 23.618 9.057 -23.507 1.00 84.62 93 ILE A CA 1
ATOM 732 C C . ILE A 1 93 ? 23.393 10.541 -23.815 1.00 84.62 93 ILE A C 1
ATOM 734 O O . ILE A 1 93 ? 23.615 11.399 -22.970 1.00 84.62 93 ILE A O 1
ATOM 738 N N . PHE A 1 94 ? 22.860 10.826 -25.000 1.00 89.00 94 PHE A N 1
ATOM 739 C CA . PHE A 1 94 ? 22.480 12.159 -25.440 1.00 89.00 94 PHE A CA 1
ATOM 740 C C . PHE A 1 94 ? 21.464 12.833 -24.505 1.00 89.00 94 PHE A C 1
ATOM 742 O O . PHE A 1 94 ? 21.689 13.961 -24.083 1.00 89.00 94 PHE A O 1
ATOM 749 N N . ASP A 1 95 ? 20.413 12.126 -24.077 1.00 90.19 95 ASP A N 1
ATOM 750 C CA . ASP A 1 95 ? 19.415 12.675 -23.145 1.00 90.19 95 ASP A CA 1
ATOM 751 C C . ASP A 1 95 ? 20.015 12.995 -21.765 1.00 90.19 95 ASP A C 1
ATOM 753 O O . ASP A 1 95 ? 19.488 13.847 -21.044 1.00 90.19 95 ASP A O 1
ATOM 757 N N . LEU A 1 96 ? 21.089 12.293 -21.379 1.00 87.38 96 LEU A N 1
ATOM 758 C CA . LEU A 1 96 ? 21.826 12.559 -20.143 1.00 87.38 96 LEU A CA 1
ATOM 759 C C . LEU A 1 96 ? 22.711 13.801 -20.290 1.00 87.38 96 LEU A C 1
ATOM 761 O O . LEU A 1 96 ? 22.688 14.656 -19.410 1.00 87.38 96 LEU A O 1
ATOM 765 N N . LEU A 1 97 ? 23.437 13.924 -21.406 1.00 91.06 97 LEU A N 1
ATOM 766 C CA . LEU A 1 97 ? 24.291 15.082 -21.697 1.00 91.06 97 LEU A CA 1
ATOM 767 C C . LEU A 1 97 ? 23.477 16.374 -21.879 1.00 91.06 97 LEU A C 1
ATOM 769 O O . LEU A 1 97 ? 23.893 17.439 -21.432 1.00 91.06 97 LEU A O 1
ATOM 773 N N . GLU A 1 98 ? 22.291 16.281 -22.481 1.00 93.75 98 GLU A N 1
ATOM 774 C CA . GLU A 1 98 ? 21.377 17.411 -22.682 1.00 93.75 98 GLU A CA 1
ATOM 775 C C . GLU A 1 98 ? 20.460 17.697 -21.479 1.00 93.75 98 GLU A C 1
ATOM 777 O O . GLU A 1 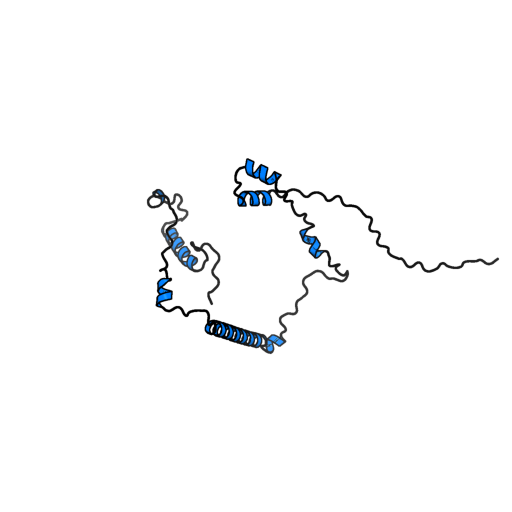98 ? 19.532 18.491 -21.600 1.00 93.75 98 GLU A O 1
ATOM 782 N N . HIS A 1 99 ? 20.664 17.045 -20.326 1.00 92.00 99 HIS A N 1
ATOM 783 C CA . HIS A 1 99 ? 19.858 17.237 -19.109 1.00 92.00 99 HIS A CA 1
ATOM 784 C C . HIS A 1 99 ? 18.335 17.048 -19.298 1.00 92.00 99 HIS A C 1
ATOM 786 O O . HIS A 1 99 ? 17.533 17.499 -18.477 1.00 92.00 99 HIS A O 1
ATOM 792 N N . LYS A 1 100 ? 17.893 16.299 -20.320 1.00 92.81 100 LYS A N 1
ATOM 793 C CA . LYS A 1 100 ? 16.462 16.141 -20.658 1.00 92.81 100 LYS A CA 1
ATOM 794 C C . LYS A 1 100 ? 15.628 15.601 -19.505 1.00 92.81 100 LYS A C 1
ATOM 796 O O . LYS A 1 100 ? 14.434 15.876 -19.418 1.00 92.81 100 LYS A O 1
ATOM 801 N N . TYR A 1 101 ? 16.221 14.789 -18.634 1.00 90.81 101 TYR A N 1
ATOM 802 C CA . TYR A 1 101 ? 15.526 14.230 -17.475 1.00 90.81 101 TYR A CA 1
ATOM 803 C C . TYR A 1 101 ? 15.278 15.267 -16.378 1.00 90.81 101 TYR A C 1
ATOM 805 O O . TYR A 1 101 ? 14.212 15.239 -15.762 1.00 90.81 101 TYR A O 1
ATOM 813 N N . GLN A 1 102 ? 16.208 16.205 -16.179 1.00 93.19 102 GLN A N 1
ATOM 814 C CA . GLN A 1 102 ? 16.002 17.350 -15.296 1.00 93.19 102 GLN A CA 1
ATOM 815 C C . GLN A 1 102 ? 14.867 18.227 -15.833 1.00 93.19 102 GLN A C 1
ATOM 817 O O . GLN A 1 102 ? 13.946 18.553 -15.086 1.00 93.19 102 GLN A O 1
ATOM 822 N N . ASP A 1 103 ? 14.869 18.520 -17.134 1.00 94.81 103 ASP A N 1
ATOM 823 C CA . ASP A 1 103 ? 13.812 19.310 -17.773 1.00 94.81 103 ASP A CA 1
ATOM 824 C C . ASP A 1 103 ? 12.443 18.633 -17.662 1.00 94.81 103 ASP A C 1
ATOM 826 O O . ASP A 1 103 ? 11.467 19.257 -17.242 1.00 94.81 103 ASP A O 1
ATOM 830 N N . LYS A 1 104 ? 12.367 17.329 -17.960 1.00 94.69 104 LYS A N 1
ATOM 831 C CA . LYS A 1 104 ? 11.146 16.525 -17.787 1.00 94.69 104 LYS A CA 1
ATOM 832 C C . LYS A 1 104 ? 10.650 16.566 -16.342 1.00 94.69 104 LYS A C 1
ATOM 834 O O . LYS A 1 104 ? 9.446 16.692 -16.112 1.00 94.69 104 LYS A O 1
ATOM 839 N N . TRP A 1 105 ? 11.554 16.479 -15.366 1.00 94.94 105 TRP A N 1
ATOM 840 C CA . TRP A 1 105 ? 11.200 16.544 -13.951 1.00 94.94 105 TRP A CA 1
ATOM 841 C C . TRP A 1 105 ? 10.661 17.922 -13.554 1.00 94.94 105 TRP A C 1
ATOM 843 O O . TRP A 1 105 ? 9.609 17.999 -12.918 1.00 94.94 105 TRP A O 1
ATOM 853 N N . LEU A 1 106 ? 11.316 19.004 -13.983 1.00 97.06 106 LEU A N 1
ATOM 854 C CA . LEU A 1 106 ? 10.864 20.376 -13.737 1.00 97.06 106 LEU A CA 1
ATOM 855 C C . LEU A 1 106 ? 9.507 20.659 -14.396 1.00 97.06 106 LEU A C 1
ATOM 857 O O . LEU A 1 106 ? 8.629 21.251 -13.765 1.00 97.06 106 LEU A O 1
ATOM 861 N N . MET A 1 107 ? 9.297 20.199 -15.633 1.00 95.75 107 MET A N 1
ATOM 862 C CA . MET A 1 107 ? 8.007 20.312 -16.321 1.00 95.75 107 MET A CA 1
ATOM 863 C C . MET A 1 107 ? 6.908 19.533 -15.594 1.00 95.75 107 MET A C 1
ATOM 865 O O . MET A 1 107 ? 5.829 20.074 -15.363 1.00 95.75 107 MET A O 1
ATOM 869 N N . SER A 1 108 ? 7.190 18.295 -15.178 1.00 95.00 108 SER A N 1
ATOM 870 C CA . SER A 1 108 ? 6.250 17.476 -14.405 1.00 95.00 108 SER A CA 1
ATOM 871 C C . SER A 1 108 ? 5.894 18.137 -13.070 1.00 95.00 108 SER A C 1
ATOM 873 O O . SER A 1 108 ? 4.718 18.268 -12.735 1.00 95.00 108 SER A O 1
ATOM 875 N N . ARG A 1 109 ? 6.890 18.660 -12.340 1.00 95.81 109 ARG A N 1
ATOM 876 C CA . ARG A 1 109 ? 6.689 19.442 -11.109 1.00 95.81 109 ARG A CA 1
ATOM 877 C C . ARG A 1 109 ? 5.781 20.645 -11.332 1.00 95.81 109 ARG A C 1
ATOM 879 O O . ARG A 1 109 ? 4.816 20.809 -10.590 1.00 95.81 109 ARG A O 1
ATOM 886 N N . ARG A 1 110 ? 6.044 21.440 -12.372 1.00 96.50 110 ARG A N 1
ATOM 887 C CA . ARG A 1 110 ? 5.218 22.601 -12.725 1.00 96.50 110 ARG A CA 1
ATOM 888 C C . ARG A 1 110 ? 3.785 22.188 -13.063 1.00 96.50 110 ARG A C 1
ATOM 890 O O . ARG A 1 110 ? 2.843 22.833 -12.616 1.00 96.50 110 ARG A O 1
ATOM 897 N N . GLN A 1 111 ? 3.606 21.096 -13.804 1.00 95.56 111 GLN A N 1
ATOM 898 C CA . GLN A 1 111 ? 2.282 20.575 -14.141 1.00 95.56 111 GLN A CA 1
ATOM 899 C C . GLN A 1 111 ? 1.519 20.101 -12.893 1.00 95.56 111 GLN A C 1
ATOM 901 O O . GLN A 1 111 ? 0.333 20.395 -12.744 1.00 95.56 111 GLN A O 1
ATOM 906 N N . MET A 1 112 ? 2.193 19.413 -11.968 1.00 93.88 112 MET A N 1
ATOM 907 C CA . MET A 1 112 ? 1.609 19.005 -10.686 1.00 93.88 112 MET A CA 1
ATOM 908 C C . MET A 1 112 ? 1.191 20.210 -9.835 1.00 93.88 112 MET A C 1
ATOM 910 O O . MET A 1 112 ? 0.118 20.212 -9.243 1.00 93.88 112 MET A O 1
ATOM 914 N N . GLU A 1 113 ? 1.999 21.266 -9.797 1.00 94.50 113 GLU A N 1
ATOM 915 C CA . GLU A 1 113 ? 1.647 22.483 -9.063 1.00 94.50 113 GLU A CA 1
ATOM 916 C C . GLU A 1 113 ? 0.440 23.200 -9.687 1.00 94.50 113 GLU A C 1
ATOM 918 O O . GLU A 1 113 ? -0.488 23.596 -8.980 1.00 94.50 113 GLU A O 1
ATOM 923 N N . LEU A 1 114 ? 0.409 23.314 -11.019 1.00 95.38 114 LEU A N 1
ATOM 924 C CA . LEU A 1 114 ? -0.715 23.909 -11.745 1.00 95.38 114 LEU A CA 1
ATOM 925 C C . LEU A 1 114 ? -2.013 23.126 -11.529 1.00 95.38 114 LEU A C 1
ATOM 927 O O . LEU A 1 114 ? -3.054 23.732 -11.278 1.00 95.38 114 LEU A O 1
ATOM 931 N N . THR A 1 115 ? -1.957 21.795 -11.597 1.00 93.12 115 THR A N 1
ATOM 932 C CA . THR A 1 115 ? -3.124 20.933 -11.345 1.00 93.12 115 THR A CA 1
ATOM 933 C C . THR A 1 115 ? -3.621 21.068 -9.907 1.00 93.12 115 THR A C 1
ATOM 935 O O . THR A 1 115 ? -4.804 21.345 -9.713 1.00 93.12 115 THR A O 1
ATOM 938 N N . LYS A 1 116 ? -2.728 21.028 -8.910 1.00 92.94 116 LYS A N 1
ATOM 939 C CA . LYS A 1 116 ? -3.079 21.272 -7.503 1.00 92.94 116 LYS A CA 1
ATOM 940 C C . LYS A 1 116 ? -3.741 22.640 -7.304 1.00 92.94 116 LYS A C 1
ATOM 942 O O . LYS A 1 116 ? -4.786 22.742 -6.669 1.00 92.94 116 LYS A O 1
ATOM 947 N N . ARG A 1 117 ? -3.187 23.701 -7.899 1.00 91.81 117 ARG A N 1
ATOM 948 C CA . ARG A 1 117 ? -3.755 25.058 -7.809 1.00 91.81 117 ARG A CA 1
ATOM 949 C C . ARG A 1 117 ? -5.138 25.151 -8.452 1.00 91.81 117 ARG A C 1
ATOM 951 O O . ARG A 1 117 ? -6.020 25.836 -7.932 1.00 91.81 117 ARG A O 1
ATOM 958 N N . GLN A 1 118 ? -5.343 24.470 -9.580 1.00 89.12 118 GLN A N 1
ATOM 959 C CA . GLN A 1 118 ? -6.654 24.374 -10.218 1.00 89.12 118 GLN A CA 1
ATOM 960 C C . GLN A 1 118 ? -7.661 23.649 -9.322 1.00 89.12 118 GLN A C 1
ATOM 962 O O . GLN A 1 118 ? -8.773 24.150 -9.156 1.00 89.12 118 GLN A O 1
ATOM 967 N N . GLU A 1 119 ? -7.286 22.524 -8.715 1.00 86.94 119 GLU A N 1
ATOM 968 C CA . GLU A 1 119 ? -8.126 21.788 -7.763 1.00 86.94 119 GLU A CA 1
ATOM 969 C C . GLU A 1 119 ? -8.492 22.638 -6.545 1.00 86.94 119 GLU A C 1
ATOM 971 O O . GLU A 1 119 ? -9.673 22.753 -6.221 1.00 86.94 119 GLU A O 1
ATOM 976 N N . GLU A 1 120 ? -7.521 23.319 -5.932 1.00 84.75 120 GLU A N 1
ATOM 977 C CA . GLU A 1 120 ? -7.766 24.243 -4.820 1.00 84.75 120 GLU A CA 1
ATOM 978 C C . GLU A 1 120 ? -8.722 25.372 -5.226 1.00 84.75 120 GLU A C 1
ATOM 980 O O . GLU A 1 120 ? -9.650 25.704 -4.490 1.00 84.75 120 GLU A O 1
ATOM 985 N N . SER A 1 121 ? -8.542 25.957 -6.416 1.00 81.69 121 SER A N 1
ATOM 986 C CA . SER A 1 121 ? -9.445 27.003 -6.907 1.00 81.69 121 SER A CA 1
ATOM 987 C C . SER A 1 121 ? -10.868 26.492 -7.146 1.00 81.69 121 SER A C 1
ATOM 989 O O . SER A 1 121 ? -11.821 27.210 -6.853 1.00 81.69 121 SER A O 1
ATOM 991 N N . LYS A 1 122 ? -11.026 25.251 -7.629 1.00 79.75 122 LYS A N 1
ATOM 992 C CA . LYS A 1 122 ? -12.332 24.600 -7.802 1.00 79.75 122 LYS A CA 1
ATOM 993 C C . LYS A 1 122 ? -12.985 24.335 -6.448 1.00 79.75 122 LYS A C 1
ATOM 995 O O . LYS A 1 122 ? -14.146 24.679 -6.277 1.00 79.75 122 LYS A O 1
ATOM 1000 N N . GLN A 1 123 ? -12.229 23.825 -5.473 1.00 72.00 123 GLN A N 1
ATOM 1001 C CA . GLN A 1 123 ? -12.713 23.612 -4.106 1.00 72.00 123 GLN A CA 1
ATOM 1002 C C . GLN A 1 123 ? -13.184 24.915 -3.449 1.00 72.00 123 GLN A C 1
ATOM 1004 O O . GLN A 1 123 ? -14.280 24.956 -2.904 1.00 72.00 123 GLN A O 1
ATOM 1009 N N . ARG A 1 124 ? -12.410 26.004 -3.561 1.00 67.88 124 ARG A N 1
ATOM 1010 C CA . ARG A 1 124 ? -12.795 27.328 -3.028 1.00 67.88 124 ARG A CA 1
ATOM 1011 C C . ARG A 1 124 ? -14.020 27.926 -3.719 1.00 67.88 124 ARG A C 1
ATOM 1013 O O . ARG A 1 124 ? -14.731 28.725 -3.118 1.00 67.88 124 ARG A O 1
ATOM 1020 N N . ARG A 1 125 ? -14.235 27.584 -4.992 1.00 66.94 125 ARG A N 1
ATOM 1021 C CA . ARG A 1 125 ? -15.358 28.063 -5.807 1.00 66.94 125 ARG A CA 1
ATOM 1022 C C . ARG A 1 125 ? -16.607 27.204 -5.684 1.00 66.94 125 ARG A C 1
ATOM 1024 O O . ARG A 1 125 ? -17.592 27.570 -6.308 1.00 66.94 125 ARG A O 1
ATOM 1031 N N . ASN A 1 126 ? -16.591 26.106 -4.929 1.00 68.56 126 ASN A N 1
ATOM 1032 C CA . ASN A 1 126 ? -17.782 25.295 -4.707 1.00 68.56 126 ASN A CA 1
ATOM 1033 C C . ASN A 1 126 ? -18.786 26.099 -3.863 1.00 68.56 126 ASN A C 1
ATOM 1035 O O . ASN A 1 126 ? -18.604 26.217 -2.651 1.00 68.56 126 ASN A O 1
ATOM 1039 N N . PRO A 1 127 ? -19.867 26.638 -4.461 1.00 64.56 127 PRO A N 1
ATOM 1040 C CA . PRO A 1 127 ? -20.817 27.474 -3.728 1.00 64.56 127 PRO A CA 1
ATOM 1041 C C . PRO A 1 127 ? -21.699 26.640 -2.784 1.00 64.56 127 PRO A C 1
ATOM 1043 O O . PRO A 1 127 ? -22.422 27.191 -1.964 1.00 64.56 127 PRO A O 1
ATOM 1046 N N . ASN A 1 128 ? -21.640 25.309 -2.912 1.00 67.75 128 ASN A N 1
ATOM 1047 C CA . ASN A 1 128 ? -22.456 24.349 -2.175 1.00 67.75 128 ASN A CA 1
ATOM 1048 C C . ASN A 1 128 ? -21.763 23.788 -0.921 1.00 67.75 128 ASN A C 1
ATOM 1050 O O . ASN A 1 128 ? -22.371 23.023 -0.179 1.00 67.75 128 ASN A O 1
ATOM 1054 N N . THR A 1 129 ? -20.489 24.119 -0.690 1.00 68.31 129 THR A N 1
ATOM 1055 C CA . THR A 1 129 ? -19.753 23.703 0.510 1.00 68.31 129 THR A CA 1
ATOM 1056 C C . THR A 1 129 ? -19.718 24.851 1.505 1.00 68.31 129 THR A C 1
ATOM 1058 O O . THR A 1 129 ? -19.037 25.852 1.288 1.00 68.31 129 THR A O 1
ATOM 1061 N N . VAL A 1 130 ? -20.465 24.704 2.597 1.00 73.06 130 VAL A N 1
ATOM 1062 C CA . VAL A 1 130 ? -20.434 25.631 3.733 1.00 73.06 130 VAL A CA 1
ATOM 1063 C C . VAL A 1 130 ? -19.055 25.542 4.385 1.00 73.06 130 VAL A C 1
ATOM 1065 O O . VAL A 1 130 ? -18.603 24.452 4.728 1.00 73.06 130 VAL A O 1
ATOM 1068 N N . TYR A 1 131 ? -18.377 26.679 4.548 1.00 69.44 131 TYR A N 1
ATOM 1069 C CA . TYR A 1 131 ? -17.122 26.727 5.294 1.00 69.44 131 TYR A CA 1
ATOM 1070 C C . TYR A 1 131 ? -17.384 26.313 6.743 1.00 69.44 131 TYR A C 1
ATOM 1072 O O . TYR A 1 131 ? -18.139 26.974 7.458 1.00 69.44 131 TYR A O 1
ATOM 1080 N N . GLU A 1 132 ? -16.757 25.227 7.188 1.00 77.94 132 GLU A N 1
ATOM 1081 C CA . GLU A 1 132 ? -16.817 24.850 8.593 1.00 77.94 132 GLU A CA 1
ATOM 1082 C C . GLU A 1 132 ? -16.052 25.873 9.433 1.00 77.94 132 GLU A C 1
ATOM 1084 O O . GLU A 1 132 ? -14.870 26.148 9.215 1.00 77.94 132 GLU A O 1
ATOM 1089 N N . THR A 1 133 ? -16.731 26.457 10.416 1.00 86.56 133 THR A N 1
ATOM 1090 C CA . THR A 1 133 ? -16.070 27.291 11.417 1.00 86.56 133 THR A CA 1
ATOM 1091 C C . THR A 1 133 ? -15.277 26.408 12.378 1.00 86.56 133 THR A C 1
ATOM 1093 O O . THR A 1 133 ? -15.574 25.225 12.558 1.00 86.56 133 THR A O 1
ATOM 1096 N N . ARG A 1 134 ? -14.299 26.992 13.081 1.00 83.62 134 ARG A N 1
ATOM 1097 C CA . ARG A 1 134 ? -13.543 26.291 14.135 1.00 83.62 134 ARG A CA 1
ATOM 1098 C C . ARG A 1 134 ? -14.467 25.625 15.167 1.00 83.62 134 ARG A C 1
ATOM 1100 O O . ARG A 1 134 ? -14.143 24.553 15.660 1.00 83.62 134 ARG A O 1
ATOM 1107 N N . ALA A 1 135 ? -15.621 26.227 15.461 1.00 87.19 135 ALA A N 1
ATOM 1108 C CA . ALA A 1 135 ? -16.623 25.656 16.357 1.00 87.19 135 ALA A CA 1
ATOM 1109 C C . ALA A 1 135 ? -17.295 24.394 15.780 1.00 87.19 135 ALA A C 1
ATOM 1111 O O . ALA A 1 135 ? -17.467 23.425 16.513 1.00 87.19 135 ALA A O 1
ATOM 1112 N N . SER A 1 136 ? -17.625 24.370 14.480 1.00 85.62 136 SER A N 1
ATOM 1113 C CA . SER A 1 136 ? -18.154 23.167 13.805 1.00 85.62 136 SER A CA 1
ATOM 1114 C C . SER A 1 136 ? -17.141 22.024 13.822 1.00 85.62 136 SER A C 1
ATOM 1116 O O . SER A 1 136 ? -17.485 20.894 14.172 1.00 85.62 136 SER A O 1
ATOM 1118 N N . LEU A 1 137 ? -15.875 22.348 13.547 1.00 85.19 137 LEU A N 1
ATOM 1119 C CA . LEU A 1 137 ? -14.790 21.375 13.565 1.00 85.19 137 LEU A CA 1
ATOM 1120 C C . LEU A 1 137 ? -14.559 20.809 14.975 1.00 85.19 137 LEU A C 1
ATOM 1122 O O . LEU A 1 137 ? -14.428 19.604 15.144 1.00 85.19 137 LEU A O 1
ATOM 1126 N N . LEU A 1 138 ? -14.566 21.658 16.009 1.00 87.88 138 LEU A N 1
ATOM 1127 C CA . LEU A 1 138 ? -14.431 21.207 17.400 1.00 87.88 138 LEU A CA 1
ATOM 1128 C C . LEU A 1 138 ? -15.651 20.419 17.897 1.00 87.88 138 LEU A C 1
ATOM 1130 O O . LEU A 1 138 ? -15.497 19.572 18.768 1.00 87.88 138 LEU A O 1
ATOM 1134 N N . ARG A 1 139 ? -16.847 20.654 17.339 1.00 86.38 139 ARG A N 1
ATOM 1135 C CA . ARG A 1 139 ? -18.056 19.878 17.661 1.00 86.38 139 ARG A CA 1
ATOM 1136 C C . ARG A 1 139 ? -17.950 18.424 17.197 1.00 86.38 139 ARG A C 1
ATOM 1138 O O . ARG A 1 139 ? -18.535 17.548 17.825 1.00 86.38 139 ARG A O 1
ATOM 1145 N N . THR A 1 140 ? -17.265 18.177 16.082 1.00 85.00 140 THR A N 1
ATOM 1146 C CA . THR A 1 140 ? -17.093 16.834 15.501 1.00 85.00 140 THR A CA 1
ATOM 1147 C C . THR A 1 140 ? -15.778 16.175 15.907 1.00 85.00 140 THR A C 1
ATOM 1149 O O . THR A 1 140 ? -15.651 14.956 15.804 1.00 85.00 140 THR A O 1
ATOM 1152 N N . TYR A 1 141 ? -14.810 16.958 16.386 1.00 86.56 141 TYR A N 1
ATOM 1153 C CA . TYR A 1 141 ? -13.533 16.448 16.856 1.00 86.56 141 TYR A CA 1
ATOM 1154 C C . TYR A 1 141 ? -13.715 15.589 18.109 1.00 86.56 141 TYR A C 1
ATOM 1156 O O . TYR A 1 141 ? -14.087 16.071 19.178 1.00 86.56 141 TYR A O 1
ATOM 1164 N N . GLN A 1 142 ? -13.400 14.306 17.977 1.00 84.00 142 GLN A N 1
ATOM 1165 C CA . GLN A 1 142 ? -13.278 13.395 19.100 1.00 84.00 142 GLN A CA 1
ATOM 1166 C C . GLN A 1 142 ? -11.802 13.325 19.482 1.00 84.00 142 GLN A C 1
ATOM 1168 O O . GLN A 1 142 ? -10.964 12.996 18.639 1.00 84.00 142 GLN A O 1
ATOM 1173 N N . ASN A 1 143 ? -11.474 13.633 20.741 1.00 86.06 143 ASN A N 1
ATOM 1174 C CA . ASN A 1 143 ? -10.123 13.398 21.238 1.00 86.06 143 ASN A CA 1
ATOM 1175 C C . ASN A 1 143 ? -9.751 11.937 20.957 1.00 86.06 143 ASN A C 1
ATOM 1177 O O . ASN A 1 143 ? -10.581 11.064 21.230 1.00 86.06 143 ASN A O 1
ATOM 1181 N N . PRO A 1 144 ? -8.550 11.664 20.418 1.00 83.69 144 PRO A N 1
ATOM 1182 C CA . PRO A 1 144 ? -8.109 10.295 20.217 1.00 83.69 144 PRO A CA 1
ATOM 1183 C C . PRO A 1 144 ? -8.144 9.598 21.578 1.00 83.69 144 PRO A C 1
ATOM 1185 O O . PRO A 1 144 ? -7.407 9.957 22.493 1.00 83.69 144 PRO A O 1
ATOM 1188 N N . VAL A 1 145 ? -9.091 8.675 21.729 1.00 83.19 145 VAL A N 1
ATOM 1189 C CA . VAL A 1 145 ? -9.199 7.823 22.908 1.00 83.19 145 VAL A CA 1
ATOM 1190 C C . VAL A 1 145 ? -8.231 6.679 22.675 1.00 83.19 145 VAL A C 1
ATOM 1192 O O . VAL A 1 145 ? -8.264 6.068 21.603 1.00 83.19 145 VAL A O 1
ATOM 1195 N N . ASP A 1 146 ? -7.378 6.401 23.659 1.00 82.50 146 ASP A N 1
ATOM 1196 C CA . ASP A 1 146 ? -6.513 5.228 23.611 1.00 82.50 146 ASP A CA 1
ATOM 1197 C C . ASP A 1 146 ? -7.362 3.992 23.308 1.00 82.50 146 ASP A C 1
ATOM 1199 O O . ASP A 1 146 ? -8.424 3.783 23.907 1.00 82.50 146 ASP A O 1
ATOM 1203 N N . GLU A 1 147 ? -6.922 3.186 22.340 1.00 81.75 147 GLU A N 1
ATOM 1204 C CA . GLU A 1 147 ? -7.654 1.982 21.967 1.00 81.75 147 GLU A CA 1
ATOM 1205 C C . GLU A 1 147 ? -7.895 1.129 23.216 1.00 81.75 147 GLU A C 1
ATOM 1207 O O . GLU A 1 147 ? -6.961 0.831 23.967 1.00 81.75 147 GLU A O 1
ATOM 1212 N N . ALA A 1 148 ? -9.151 0.722 23.432 1.00 81.88 148 ALA A N 1
ATOM 1213 C CA . ALA A 1 148 ? -9.486 -0.144 24.551 1.00 81.88 148 ALA A CA 1
ATOM 1214 C C . ALA A 1 148 ? -8.552 -1.371 24.539 1.00 81.88 148 ALA A C 1
ATOM 1216 O O . ALA A 1 148 ? -8.342 -1.975 23.477 1.00 81.88 148 ALA A O 1
ATOM 1217 N N . PRO A 1 149 ? -7.966 -1.746 25.690 1.00 82.00 149 PRO A N 1
ATOM 1218 C CA . PRO A 1 149 ? -7.040 -2.864 25.738 1.00 82.00 149 PRO A CA 1
ATOM 1219 C C . PRO A 1 149 ? -7.740 -4.129 25.240 1.00 82.00 149 PRO A C 1
ATOM 1221 O O . PRO A 1 149 ? -8.922 -4.348 25.521 1.00 82.00 149 PRO A O 1
ATOM 1224 N N . LEU A 1 150 ? -7.004 -4.980 24.519 1.00 84.44 150 LEU A N 1
ATOM 1225 C CA . LEU A 1 150 ? -7.536 -6.260 24.058 1.00 84.44 150 LEU A CA 1
ATOM 1226 C C . LEU A 1 150 ? -8.080 -7.050 25.255 1.00 84.44 150 LEU A C 1
ATOM 1228 O O . LEU A 1 150 ? -7.498 -7.045 26.345 1.00 84.44 150 LEU A O 1
ATOM 1232 N N . TRP A 1 151 ? -9.206 -7.735 25.044 1.00 87.25 151 TRP A N 1
ATOM 1233 C CA . TRP A 1 151 ? -9.802 -8.567 26.080 1.00 87.25 151 TRP A CA 1
ATOM 1234 C C . TRP A 1 151 ? -8.789 -9.611 26.562 1.00 87.25 151 TRP A C 1
ATOM 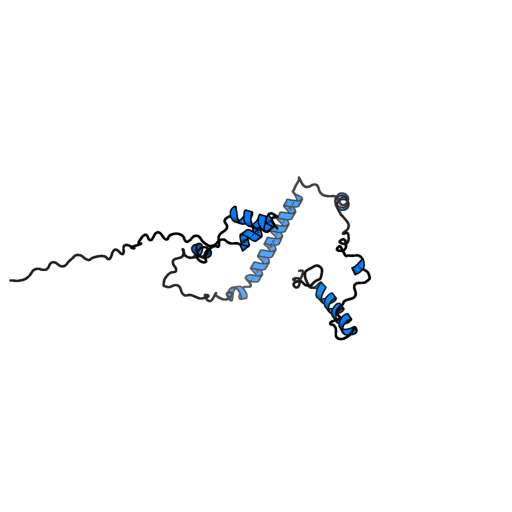1236 O O . TRP A 1 151 ? -8.210 -10.356 25.773 1.00 87.25 151 TRP A O 1
ATOM 1246 N N . GLN A 1 152 ? -8.578 -9.654 27.874 1.00 84.00 152 GLN A N 1
ATOM 1247 C CA . GLN A 1 152 ? -7.640 -10.560 28.524 1.00 84.00 152 GLN A CA 1
ATOM 1248 C C . GLN A 1 152 ? -8.280 -11.160 29.773 1.00 84.00 152 GLN A C 1
ATOM 1250 O O . GLN A 1 152 ? -8.918 -10.457 30.565 1.00 84.00 152 GLN A O 1
ATOM 1255 N N . LEU A 1 153 ? -8.091 -12.466 29.970 1.00 88.12 153 LEU A N 1
ATOM 1256 C CA . LEU A 1 153 ? -8.623 -13.158 31.139 1.00 88.12 153 LEU A CA 1
ATOM 1257 C C . LEU A 1 153 ? -7.970 -12.606 32.424 1.00 88.12 153 LEU A C 1
ATOM 1259 O O . LEU A 1 153 ? -6.750 -12.425 32.446 1.00 88.12 153 LEU A O 1
ATOM 1263 N N . PRO A 1 154 ? -8.719 -12.425 33.532 1.00 86.75 154 PRO A N 1
ATOM 1264 C CA . PRO A 1 154 ? -8.176 -11.883 34.783 1.00 86.75 154 PRO A CA 1
ATOM 1265 C C . PRO A 1 154 ? -6.946 -12.631 35.313 1.00 86.75 154 PRO A C 1
ATOM 1267 O O . PRO A 1 154 ? -6.018 -12.006 35.824 1.00 86.75 154 PRO A O 1
ATOM 1270 N N . LYS A 1 155 ? -6.895 -13.958 35.128 1.00 85.06 155 LYS A N 1
ATOM 1271 C CA . LYS A 1 155 ? -5.760 -14.796 35.547 1.00 85.06 155 LYS A CA 1
ATOM 1272 C C . LYS A 1 155 ? -4.444 -14.434 34.850 1.00 85.06 155 LYS A C 1
ATOM 1274 O O . LYS A 1 155 ? -3.381 -14.602 35.441 1.00 85.06 155 LYS A O 1
ATOM 1279 N N . PHE A 1 156 ? -4.508 -13.904 33.627 1.00 83.69 156 PHE A N 1
ATOM 1280 C CA . PHE A 1 156 ? -3.322 -13.524 32.863 1.00 83.69 156 PHE A CA 1
ATOM 1281 C C . PHE A 1 156 ? -2.814 -12.115 33.191 1.00 83.69 156 PHE A C 1
ATOM 1283 O O . PHE A 1 156 ? -1.652 -11.835 32.936 1.00 83.69 156 PHE A O 1
ATOM 1290 N N . LYS A 1 157 ? -3.621 -11.260 33.836 1.00 82.00 157 LYS A N 1
ATOM 1291 C CA . LYS A 1 157 ? -3.195 -9.903 34.224 1.00 82.00 157 LYS A CA 1
ATOM 1292 C C . LYS A 1 157 ? -2.130 -9.890 35.321 1.00 82.00 157 LYS A C 1
ATOM 1294 O O . LYS A 1 157 ? -1.255 -9.038 35.309 1.00 82.00 157 LYS A O 1
ATOM 1299 N N . LYS A 1 158 ? -2.255 -10.785 36.308 1.00 79.69 158 LYS A N 1
ATOM 1300 C CA . LYS A 1 158 ? -1.417 -10.772 37.522 1.00 79.69 158 LYS A CA 1
ATOM 1301 C C . LYS A 1 158 ? -0.443 -11.945 37.604 1.00 79.69 158 LYS A C 1
ATOM 1303 O O . LYS A 1 158 ? 0.656 -11.785 38.120 1.00 79.69 158 LYS A O 1
ATOM 1308 N N . ASN A 1 159 ? -0.837 -13.114 37.091 1.00 78.12 159 ASN A N 1
ATOM 1309 C CA . ASN A 1 159 ? -0.136 -14.371 37.372 1.00 78.12 159 ASN A CA 1
ATOM 1310 C C . ASN A 1 159 ? 0.475 -15.020 36.121 1.00 78.12 159 ASN A C 1
ATOM 1312 O O . ASN A 1 159 ? 1.015 -16.122 36.219 1.00 78.12 159 ASN A O 1
ATOM 1316 N N . ALA A 1 160 ? 0.402 -14.376 34.951 1.00 78.12 160 ALA A N 1
ATOM 1317 C CA . ALA A 1 160 ? 1.073 -14.869 33.754 1.00 78.12 160 ALA A CA 1
ATOM 1318 C C . ALA A 1 160 ? 2.584 -14.656 33.888 1.00 78.12 160 ALA A C 1
ATOM 1320 O O . ALA A 1 160 ? 3.120 -13.614 33.523 1.00 78.12 160 ALA A O 1
ATOM 1321 N N . LYS A 1 161 ? 3.272 -15.658 34.432 1.00 76.31 161 LYS A N 1
ATOM 1322 C CA . LYS A 1 161 ? 4.724 -15.753 34.318 1.00 76.31 161 LYS A CA 1
ATOM 1323 C C . LYS A 1 161 ? 5.063 -16.482 33.016 1.00 76.31 161 LYS A C 1
ATOM 1325 O O . LYS A 1 161 ? 4.366 -17.443 32.677 1.00 76.31 161 LYS A O 1
ATOM 1330 N N . PRO A 1 162 ? 6.102 -16.053 32.283 1.00 80.19 162 PRO A N 1
ATOM 1331 C CA . PRO A 1 162 ? 6.586 -16.813 31.141 1.00 80.19 162 PRO A CA 1
ATOM 1332 C C . PRO A 1 162 ? 6.993 -18.210 31.623 1.00 80.19 162 PRO A C 1
ATOM 1334 O O . PRO A 1 162 ? 7.804 -18.341 32.536 1.00 80.19 162 PRO A O 1
ATOM 1337 N N . SER A 1 163 ? 6.409 -19.256 31.037 1.00 79.50 163 SER A N 1
ATOM 1338 C CA . SER A 1 163 ? 6.774 -20.645 31.355 1.00 79.50 163 SER A CA 1
ATOM 1339 C C . SER A 1 163 ? 8.142 -21.036 30.797 1.00 79.50 163 SER A C 1
ATOM 1341 O O . SER A 1 163 ? 8.719 -22.028 31.231 1.00 79.50 163 SER A O 1
ATOM 1343 N N . LEU A 1 164 ? 8.660 -20.259 29.841 1.00 84.38 164 LEU A N 1
ATOM 1344 C CA . LEU A 1 164 ? 9.936 -20.486 29.186 1.00 84.38 164 LEU A CA 1
ATOM 1345 C C . LEU A 1 164 ? 10.717 -19.171 29.119 1.00 84.38 164 LEU A C 1
ATOM 1347 O O . LEU A 1 164 ? 10.254 -18.197 28.526 1.00 84.38 164 LEU A O 1
ATOM 1351 N N . GLN A 1 165 ? 11.912 -19.157 29.707 1.00 82.44 165 GLN A N 1
ATOM 1352 C CA . GLN A 1 165 ? 12.888 -18.081 29.552 1.00 82.44 165 GLN A CA 1
ATOM 1353 C C . GLN A 1 165 ? 13.984 -18.574 28.605 1.00 82.44 165 GLN A C 1
ATOM 1355 O O . GLN A 1 165 ? 14.815 -19.394 28.976 1.00 82.44 165 GLN A O 1
ATOM 1360 N N . THR A 1 166 ? 13.952 -18.110 27.355 1.00 88.44 166 THR A N 1
ATOM 1361 C CA . THR A 1 166 ? 14.906 -18.526 26.308 1.00 88.44 166 THR A CA 1
ATOM 1362 C C . THR A 1 166 ? 16.214 -17.733 26.330 1.00 88.44 166 THR A C 1
ATOM 1364 O O . THR A 1 166 ? 17.181 -18.112 25.670 1.00 88.44 166 THR A O 1
ATOM 1367 N N . PHE A 1 167 ? 16.265 -16.631 27.079 1.00 89.81 167 PHE A N 1
ATOM 1368 C CA . PHE A 1 167 ? 17.470 -15.822 27.231 1.00 89.81 167 PHE A CA 1
ATOM 1369 C C . PHE A 1 167 ? 18.485 -16.510 28.142 1.00 89.81 167 PHE A C 1
ATOM 1371 O O . PHE A 1 167 ? 18.130 -17.074 29.172 1.00 89.81 167 PHE A O 1
ATOM 1378 N N . ARG A 1 168 ? 19.768 -16.403 27.782 1.00 89.56 168 ARG A N 1
ATOM 1379 C CA . ARG A 1 168 ? 20.883 -16.999 28.538 1.00 89.56 168 ARG A CA 1
ATOM 1380 C C . ARG A 1 168 ? 21.098 -16.351 29.910 1.00 89.56 168 ARG A C 1
ATOM 1382 O O . ARG A 1 168 ? 21.640 -16.992 30.800 1.00 89.56 168 ARG A O 1
ATOM 1389 N N . SER A 1 169 ? 20.715 -15.084 30.062 1.00 93.19 169 SER A N 1
ATOM 1390 C CA . SER A 1 169 ? 20.829 -14.311 31.301 1.00 93.19 169 SER A CA 1
ATOM 1391 C C . SER A 1 169 ? 19.788 -13.186 31.334 1.00 93.19 169 SER A C 1
ATOM 1393 O O . SER A 1 169 ? 19.279 -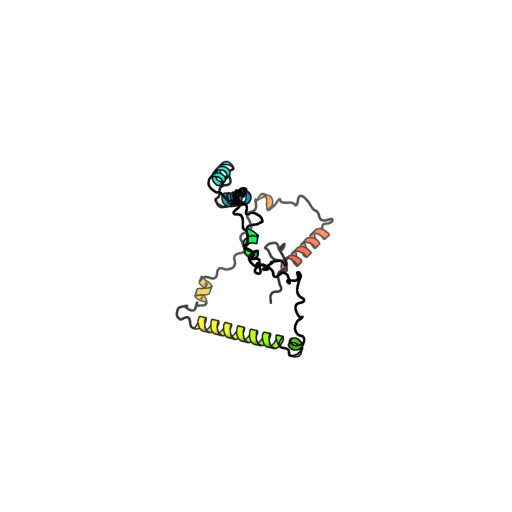12.765 30.291 1.00 93.19 169 SER A O 1
ATOM 1395 N N . ASP A 1 170 ? 19.473 -12.678 32.526 1.00 90.25 170 ASP A N 1
ATOM 1396 C CA . ASP A 1 170 ? 18.579 -11.526 32.693 1.00 90.25 170 ASP A CA 1
ATOM 1397 C C . ASP A 1 170 ? 19.057 -10.232 32.012 1.00 90.25 170 ASP A C 1
ATOM 1399 O O . ASP A 1 170 ? 18.224 -9.590 31.368 1.00 90.25 170 ASP A O 1
ATOM 1403 N N . PRO A 1 171 ? 20.348 -9.838 32.049 1.00 94.38 171 PRO A N 1
ATOM 1404 C CA . PRO A 1 171 ? 20.792 -8.663 31.298 1.00 94.38 171 PRO A CA 1
ATOM 1405 C C . PRO A 1 171 ? 20.623 -8.845 29.783 1.00 94.38 171 PRO A C 1
ATOM 1407 O O . PRO A 1 171 ? 20.220 -7.907 29.100 1.00 94.38 171 PRO A O 1
ATOM 1410 N N . ALA A 1 172 ? 20.832 -10.058 29.254 1.00 93.81 172 ALA A N 1
ATOM 1411 C CA . ALA A 1 172 ? 20.588 -10.344 27.839 1.00 93.81 172 ALA A CA 1
ATOM 1412 C C . ALA A 1 172 ? 19.098 -10.240 27.473 1.00 93.81 172 ALA A C 1
ATOM 1414 O O . ALA A 1 172 ? 18.760 -9.830 26.365 1.00 93.81 172 ALA A O 1
ATOM 1415 N N . ARG A 1 173 ? 18.202 -10.581 28.409 1.00 91.56 173 ARG A N 1
ATOM 1416 C CA . ARG A 1 173 ? 16.757 -10.391 28.248 1.00 91.56 173 ARG A CA 1
ATOM 1417 C C . ARG A 1 173 ? 16.400 -8.911 28.147 1.00 91.56 173 ARG A C 1
ATOM 1419 O O . ARG A 1 173 ? 15.667 -8.544 27.237 1.00 91.56 173 ARG A O 1
ATOM 1426 N N . VAL A 1 174 ? 16.895 -8.083 29.068 1.00 93.25 174 VAL A N 1
ATOM 1427 C CA . VAL A 1 174 ? 16.611 -6.636 29.084 1.00 93.25 174 VAL A CA 1
ATOM 1428 C C . VAL A 1 174 ? 17.123 -5.976 27.805 1.00 93.25 174 VAL A C 1
ATOM 1430 O O . VAL A 1 174 ? 16.332 -5.377 27.085 1.00 93.25 174 VAL A O 1
ATOM 1433 N N . SER A 1 175 ? 18.392 -6.206 27.454 1.00 94.31 175 SER A N 1
ATOM 1434 C CA . SER A 1 175 ? 18.989 -5.678 26.220 1.00 94.31 175 SER A CA 1
ATOM 1435 C C . SER A 1 175 ? 18.242 -6.145 24.962 1.00 94.31 175 SER A C 1
ATOM 1437 O O . SER A 1 175 ? 18.021 -5.359 24.044 1.00 94.31 175 SER A O 1
ATOM 1439 N N . GLY A 1 176 ? 17.781 -7.400 24.923 1.00 92.88 176 GLY A N 1
ATOM 1440 C CA . GLY A 1 176 ? 16.969 -7.905 23.815 1.00 92.88 176 GLY A CA 1
ATOM 1441 C C . GLY A 1 176 ? 15.648 -7.149 23.634 1.00 92.88 176 GLY A C 1
ATOM 1442 O O . GLY A 1 176 ? 15.270 -6.856 22.500 1.00 92.88 176 GLY A O 1
ATOM 1443 N N . TYR A 1 177 ? 14.966 -6.807 24.732 1.00 90.75 177 TYR A N 1
ATOM 1444 C CA . TYR A 1 177 ? 13.737 -6.007 24.682 1.00 90.75 177 TYR A CA 1
ATOM 1445 C C . TYR A 1 177 ? 14.006 -4.550 24.295 1.00 90.75 177 TYR A C 1
ATOM 1447 O O . TYR A 1 177 ? 13.281 -4.023 23.461 1.00 90.75 177 TYR A O 1
ATOM 1455 N N . GLU A 1 178 ? 15.070 -3.931 24.808 1.00 93.19 178 GLU A N 1
ATOM 1456 C CA . GLU A 1 178 ? 15.458 -2.563 24.430 1.00 93.19 178 GLU A CA 1
ATOM 1457 C C . GLU A 1 178 ? 15.765 -2.452 22.929 1.00 93.19 178 GLU A C 1
ATOM 1459 O O . GLU A 1 178 ? 15.274 -1.554 22.241 1.00 93.19 178 GLU A O 1
ATOM 1464 N N . HIS A 1 179 ? 16.528 -3.405 22.380 1.00 91.50 179 HIS A N 1
ATOM 1465 C CA . HIS A 1 179 ? 16.795 -3.453 20.942 1.00 91.50 179 HIS A CA 1
ATOM 1466 C C . HIS A 1 179 ? 15.518 -3.666 20.131 1.00 91.50 179 HIS A C 1
ATOM 1468 O O . HIS A 1 179 ? 15.332 -3.020 19.099 1.00 91.50 179 HIS A O 1
ATOM 1474 N N . PHE A 1 180 ? 14.622 -4.530 20.605 1.00 89.38 180 PHE A N 1
ATOM 1475 C CA . PHE A 1 180 ? 13.338 -4.758 19.957 1.00 89.38 180 PHE A CA 1
ATOM 1476 C C . PHE A 1 180 ? 12.465 -3.493 19.932 1.00 89.38 180 PHE A C 1
ATOM 1478 O O . PHE A 1 180 ? 11.954 -3.143 18.870 1.00 89.38 180 PHE A O 1
ATOM 1485 N N . GLU A 1 181 ? 12.348 -2.773 21.050 1.00 88.12 181 GLU A N 1
ATOM 1486 C CA . GLU A 1 181 ? 11.608 -1.505 21.122 1.00 88.12 181 GLU A CA 1
ATOM 1487 C C . GLU A 1 181 ? 12.193 -0.452 20.171 1.00 88.12 181 GLU A C 1
ATOM 1489 O O . GLU A 1 181 ? 11.446 0.241 19.477 1.00 88.12 181 GLU A O 1
ATOM 1494 N N . SER A 1 182 ? 13.526 -0.379 20.070 1.00 88.56 182 SER A N 1
ATOM 1495 C CA . SER A 1 182 ? 14.195 0.537 19.139 1.00 88.56 182 SER A CA 1
ATOM 1496 C C . SER A 1 182 ? 13.930 0.195 17.664 1.00 88.56 182 SER A C 1
ATOM 1498 O O . SER A 1 182 ? 13.702 1.093 16.852 1.00 88.56 182 SER A O 1
ATOM 1500 N N . ASP A 1 183 ? 13.895 -1.095 17.311 1.00 86.25 183 ASP A N 1
ATOM 1501 C CA . ASP A 1 183 ? 13.618 -1.566 15.947 1.00 86.25 183 ASP A CA 1
ATOM 1502 C C . ASP A 1 183 ? 12.129 -1.395 15.583 1.00 86.25 183 ASP A C 1
ATOM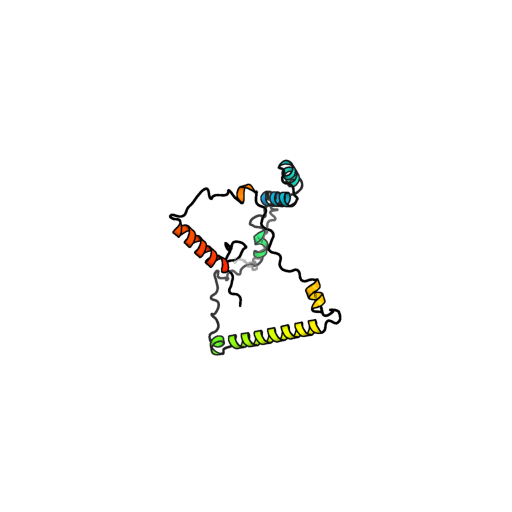 1504 O O . ASP A 1 183 ? 11.804 -1.065 14.437 1.00 86.25 183 ASP A O 1
ATOM 1508 N N . GLN A 1 184 ? 11.222 -1.523 16.564 1.00 86.44 184 GLN A N 1
ATOM 1509 C CA . GLN A 1 184 ? 9.766 -1.432 16.390 1.00 86.44 184 GLN A CA 1
ATOM 1510 C C . GLN A 1 184 ? 9.324 -0.128 15.705 1.00 86.44 184 GLN A C 1
ATOM 1512 O O . GLN A 1 184 ? 8.422 -0.153 14.868 1.00 86.44 184 GLN A O 1
ATOM 1517 N N . ILE A 1 185 ? 9.975 0.999 16.020 1.00 80.94 185 ILE A N 1
ATOM 1518 C CA . ILE A 1 185 ? 9.654 2.343 15.495 1.00 80.94 185 ILE A CA 1
ATOM 1519 C C . ILE A 1 185 ? 9.711 2.384 13.964 1.00 80.94 185 ILE A C 1
ATOM 1521 O O . ILE A 1 185 ? 8.957 3.105 13.313 1.00 80.94 185 ILE A O 1
ATOM 1525 N N . SER A 1 186 ? 10.618 1.606 13.386 1.00 81.94 186 SER A N 1
ATOM 1526 C CA . SER A 1 186 ? 10.874 1.598 11.952 1.00 81.94 186 SER A CA 1
ATOM 1527 C C . SER A 1 186 ? 10.024 0.581 11.189 1.00 81.94 186 SER A C 1
ATOM 1529 O O . SER A 1 186 ? 10.131 0.503 9.967 1.00 81.94 186 SER A O 1
ATOM 1531 N N . ARG A 1 187 ? 9.182 -0.205 11.874 1.00 83.19 187 ARG A N 1
ATOM 1532 C CA . ARG A 1 187 ? 8.435 -1.333 11.303 1.00 83.19 187 ARG A CA 1
ATOM 1533 C C . ARG A 1 187 ? 6.930 -1.115 11.343 1.00 83.19 187 ARG A C 1
ATOM 1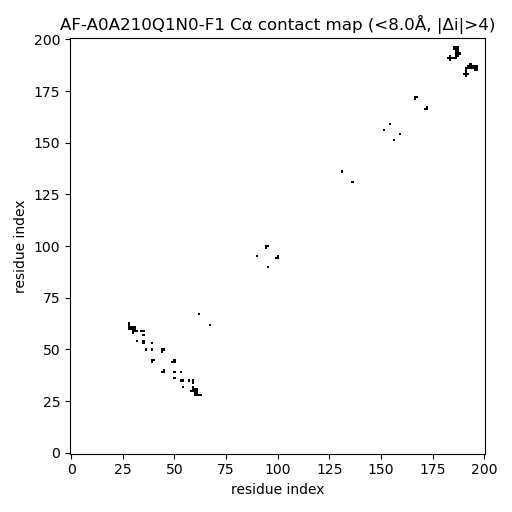535 O O . ARG A 1 187 ? 6.377 -0.529 12.265 1.00 83.19 187 ARG A O 1
ATOM 1542 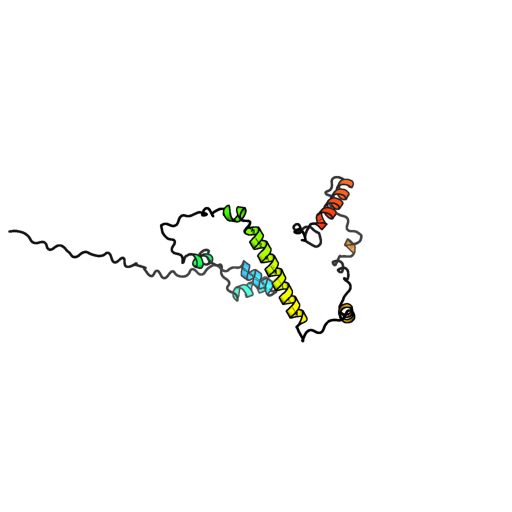N N . LYS A 1 188 ? 6.234 -1.667 10.348 1.00 80.00 188 LYS A N 1
ATOM 1543 C CA . LYS A 1 188 ? 4.768 -1.626 10.276 1.00 80.00 188 LYS A CA 1
ATOM 1544 C C . LYS A 1 188 ? 4.116 -2.573 11.291 1.00 80.00 188 LYS A C 1
ATOM 1546 O O . LYS A 1 188 ? 4.605 -3.673 11.544 1.00 80.00 188 LYS A O 1
ATOM 1551 N N . GLY A 1 189 ? 2.932 -2.194 11.770 1.00 78.88 189 GLY A N 1
ATOM 1552 C CA . GLY A 1 189 ? 2.042 -3.040 12.575 1.00 78.88 189 GLY A CA 1
ATOM 1553 C C . GLY A 1 189 ? 2.052 -2.722 14.074 1.00 78.88 189 GLY A C 1
ATOM 1554 O O . GLY A 1 189 ? 3.003 -2.160 14.598 1.00 78.88 189 GLY A O 1
ATOM 1555 N N . LYS A 1 190 ? 0.983 -3.120 14.779 1.00 75.94 190 LYS A N 1
ATOM 1556 C CA . LYS A 1 190 ? 0.726 -2.767 16.193 1.00 75.94 190 LYS A CA 1
ATOM 1557 C C . LYS A 1 190 ? 1.817 -3.220 17.176 1.00 75.94 190 LYS A C 1
ATOM 1559 O O . LYS A 1 190 ? 1.986 -2.613 18.223 1.00 75.94 190 LYS A O 1
ATOM 1564 N N . LEU A 1 191 ? 2.548 -4.275 16.823 1.00 78.25 191 LEU A N 1
ATOM 1565 C CA . LEU A 1 191 ? 3.668 -4.827 17.594 1.00 78.25 191 LEU A CA 1
ATOM 1566 C C . LEU A 1 191 ? 5.023 -4.619 16.883 1.00 78.25 191 LEU A C 1
ATOM 1568 O O . LEU A 1 191 ? 5.999 -5.249 17.251 1.00 78.25 191 LEU A O 1
ATOM 1572 N N . GLY A 1 192 ? 5.070 -3.838 15.793 1.00 79.12 192 GLY A N 1
ATOM 1573 C CA . GLY A 1 192 ? 6.244 -3.624 14.924 1.00 79.12 192 GLY A CA 1
ATOM 1574 C C . GLY A 1 192 ? 7.016 -4.882 14.511 1.00 79.12 192 GLY A C 1
ATOM 1575 O O . GLY A 1 192 ? 8.228 -4.858 14.331 1.00 79.12 192 GLY A O 1
ATOM 1576 N N . HIS A 1 193 ? 6.308 -5.991 14.302 1.00 79.19 193 HIS A N 1
ATOM 1577 C CA . HIS A 1 193 ? 6.856 -7.206 13.690 1.00 79.19 193 HIS A CA 1
ATOM 1578 C C . HIS A 1 193 ? 6.702 -7.233 12.157 1.00 79.19 193 HIS A C 1
ATOM 1580 O O . HIS A 1 193 ? 6.978 -8.254 11.530 1.00 79.19 193 HIS A O 1
ATOM 1586 N N . GLY A 1 194 ? 6.202 -6.157 11.546 1.00 80.12 194 GLY A N 1
ATOM 1587 C CA . GLY A 1 194 ? 5.992 -6.074 10.104 1.00 80.12 194 GLY A CA 1
ATOM 1588 C C . GLY A 1 194 ? 7.227 -5.619 9.328 1.00 80.12 194 GLY A C 1
ATOM 1589 O O . GLY A 1 194 ? 8.334 -5.516 9.849 1.00 80.12 194 GLY A O 1
ATOM 1590 N N . VAL A 1 195 ? 7.017 -5.341 8.043 1.00 85.88 195 VAL A N 1
ATOM 1591 C CA . VAL A 1 195 ? 8.055 -4.833 7.135 1.00 85.88 195 VAL A CA 1
ATOM 1592 C C . VAL A 1 195 ? 8.445 -3.406 7.531 1.00 85.88 195 VAL A C 1
ATOM 1594 O O . VAL A 1 195 ? 7.588 -2.652 7.997 1.00 85.88 195 VAL A O 1
ATOM 1597 N N . TYR A 1 196 ? 9.708 -3.029 7.315 1.00 84.75 196 TYR A N 1
ATOM 1598 C CA . TYR A 1 196 ? 10.183 -1.657 7.508 1.00 84.75 196 TYR A CA 1
ATOM 1599 C C . TYR A 1 196 ? 9.289 -0.634 6.780 1.00 84.75 196 TYR A C 1
ATOM 1601 O O . TYR A 1 196 ? 8.863 -0.846 5.638 1.00 84.75 196 TYR A O 1
ATOM 1609 N N . GLU A 1 197 ? 8.973 0.471 7.456 1.00 80.50 197 GLU A N 1
ATOM 1610 C CA . GLU A 1 197 ? 8.311 1.619 6.848 1.00 80.50 197 GLU A CA 1
ATOM 1611 C C . GLU A 1 197 ? 9.244 2.274 5.828 1.00 80.50 197 GLU A C 1
ATOM 1613 O O . GLU A 1 197 ? 10.434 2.471 6.063 1.00 80.50 197 GLU A O 1
ATOM 1618 N N . SER A 1 198 ? 8.693 2.617 4.664 1.00 81.06 198 SER A N 1
ATOM 1619 C CA . SER A 1 198 ? 9.379 3.483 3.710 1.00 81.06 198 SER A CA 1
ATOM 1620 C C . SER A 1 198 ? 9.612 4.852 4.347 1.00 81.06 198 SER A C 1
ATOM 1622 O O . SER A 1 198 ? 8.731 5.341 5.057 1.00 81.06 198 SER A O 1
ATOM 1624 N N . ALA A 1 199 ? 10.747 5.486 4.044 1.00 77.12 199 ALA A N 1
ATOM 1625 C CA . ALA A 1 199 ? 11.038 6.845 4.493 1.00 77.12 199 ALA A CA 1
ATOM 1626 C C . ALA A 1 199 ? 9.849 7.778 4.199 1.00 77.12 199 ALA A C 1
ATOM 1628 O O . ALA A 1 199 ? 9.337 7.814 3.075 1.00 77.12 199 ALA A O 1
ATOM 1629 N N . LYS A 1 200 ? 9.377 8.491 5.227 1.00 71.88 200 LYS A N 1
ATOM 1630 C CA . LYS A 1 200 ? 8.355 9.530 5.070 1.00 71.88 200 LYS A CA 1
ATOM 1631 C C . LYS A 1 200 ? 9.057 10.749 4.465 1.00 71.88 200 LYS A C 1
ATOM 1633 O O . LYS A 1 200 ? 9.923 11.324 5.118 1.00 71.88 200 LYS A O 1
ATOM 1638 N N . ASN A 1 201 ? 8.738 11.048 3.205 1.00 50.53 201 ASN A N 1
ATOM 1639 C CA . ASN A 1 201 ? 9.183 12.255 2.496 1.00 50.53 201 ASN A CA 1
ATOM 1640 C C . ASN A 1 201 ? 8.419 13.492 2.965 1.00 50.53 201 ASN A C 1
ATOM 1642 O O . ASN A 1 201 ? 7.215 13.342 3.277 1.00 50.53 201 ASN A O 1
#

Mean predicted aligned error: 20.93 Å

Sequence (201 aa):
MTTALHGWPPMRPNMATTTLPFSRKEKKTDRDFMVLNKAAVQAGLVTSSENYKFRATHDVRRKTAGDENTRSRTRRIPPTMVFGISTRPSTPIFDLLEHKYQDKWLMSRRQMELTKRQEESKQRRNPNTVYETRASLLRTYQNPVDEAPLWQLPKFKKNAKPSLQTFRSDPARVSGYEHFESDQISRKGKLGHGVYESAKN

Secondary structure (DSSP, 8-state):
------PPP-------------------PPB-HHHHHHHHHHTT--SHHHHHHHHHH---BPPPTTTSSTTTTTS---TTPPPS---PPPS-HHHHHTTHHHHHHHHHHHHHHHHHHHHHHHHHT-TTSPPPPHHHHHHH----PPPPPPP--HHHHHH---S---SSSHHHHHHHHHHHHHHHTTB-STTS-SPBPPP--

Solvent-accessible surface area (backbone atoms only — not comparable to full-atom values): 13346 Å² total; per-residue (Å²): 143,86,85,89,81,87,80,80,80,87,81,72,85,76,81,73,82,82,75,78,85,74,80,71,76,78,75,81,56,60,71,32,62,67,61,51,51,51,52,31,49,74,71,69,36,79,49,72,70,48,42,51,53,50,60,72,77,47,91,50,58,45,77,55,92,62,67,82,46,58,84,63,66,75,64,79,74,61,93,84,64,78,86,78,81,75,86,69,81,66,84,59,65,63,46,62,77,68,42,46,62,58,54,52,49,53,52,51,52,52,52,52,52,53,50,51,51,50,52,54,52,52,61,75,62,41,88,84,61,79,82,76,48,74,67,57,51,57,72,71,57,70,78,88,69,78,77,79,76,78,92,71,61,74,68,57,76,79,66,64,65,80,92,71,80,87,55,95,42,70,70,58,42,52,53,51,50,53,52,47,60,64,52,26,78,49,20,35,64,100,79,24,81,47,61,70,59,75,84,85,128

Organism: Mizuhopecten yessoensis (NCBI:txid6573)

pLDDT: mean 79.46, std 15.31, range [42.62, 97.06]

Nearest PDB structures (foldseek):
  8snb-assembly1_4P  TM=2.974E-01  e=1.045E-12  Strongylocentrotus purpuratus
  8iyj-assembly1_J4  TM=2.682E-01  e=1.634E-10  Mus musculus
  8iyj-assembly1_J3  TM=2.453E-01  e=1.261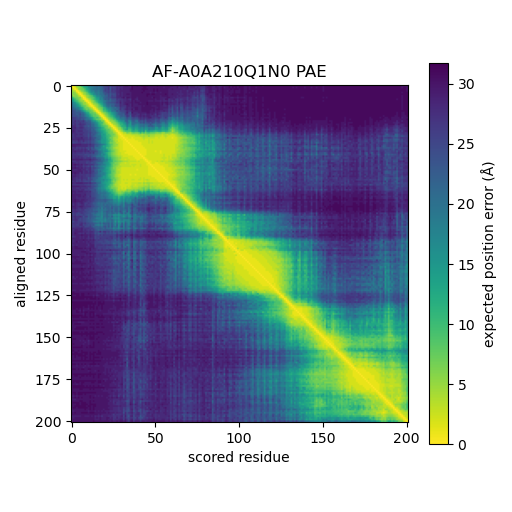E-10  Mus musculus
  8g2z-assembly1_5H  TM=4.014E-01  e=7.121E-04  Tetrahymena thermophila CU428
  8g3d-assembly1_5E  TM=2.716E-01  e=3.273E-04  Tetrahymena thermophila

InterPro domains:
  IPR029147 Cilia- and flagella-associated protein 77 [PF14825] (22-116)
  IPR029147 Cilia- and flagella-associated protein 77 [PTHR28617] (24-173)

Radius of gyration: 36.3 Å; Cα contacts (8 Å, |Δi|>4): 60; chains: 1; bounding box: 50×72×124 Å